Protein AF-A0AA35IU26-F1 (afdb_monomer)

Solvent-accessible surface area (backbone atoms only — not comparable to full-atom values): 19375 Å² total; per-residue (Å²): 110,72,67,58,54,54,51,49,55,52,51,51,57,55,36,70,77,58,75,46,70,70,53,50,55,50,46,58,56,51,42,34,64,50,46,75,79,48,55,74,68,55,37,42,55,50,42,51,52,53,51,50,51,38,50,76,71,35,60,39,32,36,72,55,46,50,58,34,62,70,41,94,70,66,29,66,60,55,53,52,48,51,51,52,52,50,30,51,36,32,51,46,22,49,59,61,61,37,76,45,96,72,54,73,91,72,44,54,42,76,53,51,82,74,65,71,82,87,58,77,91,49,48,68,62,29,52,53,52,43,52,45,46,55,46,31,50,50,41,51,48,44,46,62,55,54,66,74,39,100,57,76,52,65,71,59,50,53,52,53,50,53,54,52,49,59,51,50,51,51,53,52,51,61,64,66,55,88,63,89,49,71,80,55,38,58,55,47,53,47,53,40,51,36,50,52,32,53,52,49,52,37,44,41,65,65,44,42,66,36,43,76,71,70,74,42,61,65,53,48,57,48,31,43,52,51,52,54,53,55,39,73,64,67,41,77,91,43,68,65,42,52,54,53,50,65,77,57,72,45,87,74,52,36,51,40,49,44,45,46,28,52,42,50,51,53,29,47,49,49,52,37,49,46,59,69,72,45,89,70,77,64,77,69,61,50,50,57,51,51,50,42,53,54,51,48,59,63,42,50,80,79,37,86,49,65,65,69,57,55,52,58,55,68,46,77,99,75,78,87,70,82,89,61,82,48,62,42,57,66,63,46,69,77,77,79,65,74,75,132

Foldseek 3Di:
DVVLVVVLVVLLVVCVVPPDLVSLVVLLLSLLVCLQVDDLVVNLVSLLSSLVSCVVQVLLPQVSLVVLLPPPDCSLVSNLSNLVSQLVNLLSQLLQLHARPDAPVSGPRDQLVRSDPPDPVCVLSSLLSNLSNLLSNLSNQLSVQAPVDPDHDPVSLVVSVVSLVVSVVSLVVSCVDDDDDPLVVLVSLLSSLLSLLSSLSSVCSSCVVCLLVVNDCVNLVSLLVNLVVVLVQFPPPDVVSVVSCVVPPDSVNSSSLSSSQLSNLSSLLSLLSNLQVPPDDDPVVVVSSVVSLVSSVRCVVPHVHDVVSSCSSPDDNDDDDPPPPRSNCSSDDCPVPDDD

Sequence (340 aa):
MLKYYNVAKILVSDLLLRPTIDGFCSLVLIASFITIMISLEDQLSLSKIFLQLAVVLNLNNSKKCEEFLESKGYGIDVILLFWNLWCSSCMLATIHGRSPFITSQNITTPLPYELHSGNENSALSLDFTQLRIKLAEIQGMVFQQLYTSNTINELQFINLEREFEQVSIQVTRLKGSSIFEEHLFYRSRVSMLELSCSRVQTSFLLYRPYLISGKSVQVVTMAKSIIHEIWSYYTKKFSNNEKERRKHLDWNFCYPIITASLTLCVSCIILLKYKQVMRFHGDIEQFEYALALEILQDLVQILPIEQKLLDLVKAPVNSQWPSDDNFVNFWALKLNEKSP

Mean predicted aligned error: 9.27 Å

Structure (mmCIF, N/CA/C/O backbone):
data_AF-A0AA35IU26-F1
#
_entry.id   AF-A0AA35IU26-F1
#
loop_
_atom_site.group_PDB
_atom_site.id
_atom_site.type_symbol
_atom_site.label_atom_id
_atom_site.label_alt_id
_atom_site.label_comp_id
_atom_site.label_asym_id
_atom_site.label_entity_id
_atom_site.label_seq_id
_atom_site.pdbx_PDB_ins_code
_atom_site.Cartn_x
_atom_site.Cartn_y
_atom_site.Cartn_z
_atom_site.occupancy
_atom_site.B_iso_or_equiv
_atom_site.auth_seq_id
_atom_site.auth_comp_id
_atom_site.auth_asym_id
_atom_site.auth_atom_id
_atom_site.pdbx_PDB_model_num
ATOM 1 N N . MET A 1 1 ? -17.546 -2.491 -19.712 1.00 46.00 1 MET A N 1
ATOM 2 C CA . MET A 1 1 ? -16.619 -2.652 -18.571 1.00 46.00 1 MET A CA 1
ATOM 3 C C . MET A 1 1 ? -16.102 -4.092 -18.456 1.00 46.00 1 MET A C 1
ATOM 5 O O . MET A 1 1 ? -14.923 -4.290 -18.710 1.00 46.00 1 MET A O 1
ATOM 9 N N . LEU A 1 2 ? -16.965 -5.107 -18.267 1.00 49.31 2 LEU A N 1
ATOM 10 C CA . LEU A 1 2 ? -16.591 -6.544 -18.288 1.00 49.31 2 LEU A CA 1
ATOM 11 C C . LEU A 1 2 ? -15.802 -6.985 -19.544 1.00 49.31 2 LEU A C 1
ATOM 13 O O . LEU A 1 2 ? -14.888 -7.796 -19.460 1.00 49.31 2 LEU A O 1
ATOM 17 N N . LYS A 1 3 ? -16.126 -6.410 -20.713 1.00 55.09 3 LYS A N 1
ATOM 18 C CA . LYS A 1 3 ? -15.424 -6.664 -21.984 1.00 55.09 3 LYS A CA 1
ATOM 19 C C . LYS A 1 3 ? -13.934 -6.292 -21.926 1.00 55.09 3 LYS A C 1
ATOM 21 O O . LYS A 1 3 ? -13.118 -7.052 -22.423 1.00 55.09 3 LYS A O 1
ATOM 26 N N . TYR A 1 4 ? -13.576 -5.169 -21.295 1.00 55.25 4 TYR A N 1
ATOM 27 C CA . TYR A 1 4 ? -12.178 -4.729 -21.171 1.00 55.25 4 TYR A CA 1
ATOM 28 C C . TYR A 1 4 ? -11.406 -5.564 -20.145 1.00 55.25 4 TYR A C 1
ATOM 30 O O . TYR A 1 4 ? -10.257 -5.906 -20.393 1.00 55.25 4 TYR A O 1
ATOM 38 N N . TYR A 1 5 ? -12.059 -5.959 -19.047 1.00 56.38 5 TYR A N 1
ATOM 39 C CA . TYR A 1 5 ? -11.494 -6.896 -18.072 1.00 56.38 5 TYR A CA 1
ATOM 40 C C . TYR A 1 5 ? -11.165 -8.256 -18.706 1.00 56.38 5 TYR A C 1
ATOM 42 O O . TYR A 1 5 ? -10.049 -8.748 -18.569 1.00 56.38 5 TYR A O 1
ATOM 50 N N . ASN A 1 6 ? -12.101 -8.833 -19.467 1.00 62.66 6 ASN A N 1
ATOM 51 C CA . ASN A 1 6 ? -11.879 -10.109 -20.150 1.00 62.66 6 ASN A CA 1
ATOM 52 C C . ASN A 1 6 ? -10.783 -10.014 -21.223 1.00 62.66 6 ASN A C 1
ATOM 54 O O . ASN A 1 6 ? -9.979 -10.932 -21.347 1.00 62.66 6 ASN A O 1
ATOM 58 N N . VAL A 1 7 ? -10.712 -8.898 -21.958 1.00 64.75 7 VAL A N 1
ATOM 59 C CA . VAL A 1 7 ? -9.627 -8.641 -22.921 1.00 64.75 7 VAL A CA 1
ATOM 60 C C . VAL A 1 7 ? -8.276 -8.546 -22.212 1.00 64.75 7 VAL A C 1
ATOM 62 O O . VAL A 1 7 ? -7.331 -9.208 -22.622 1.00 64.75 7 VAL A O 1
ATOM 65 N N . ALA A 1 8 ? -8.184 -7.795 -21.115 1.00 63.41 8 ALA A N 1
ATOM 66 C CA . ALA A 1 8 ? -6.952 -7.704 -20.339 1.00 63.41 8 ALA A CA 1
ATOM 67 C C . ALA A 1 8 ? -6.534 -9.052 -19.741 1.00 63.41 8 ALA A C 1
ATOM 69 O O . ALA A 1 8 ? -5.355 -9.378 -19.756 1.00 63.41 8 ALA A O 1
ATOM 70 N N . LYS A 1 9 ? -7.486 -9.869 -19.276 1.00 65.50 9 LYS A N 1
ATOM 71 C CA . LYS A 1 9 ? -7.211 -11.220 -18.769 1.00 65.50 9 LYS A CA 1
ATOM 72 C C . LYS A 1 9 ? -6.589 -12.126 -19.839 1.00 65.50 9 LYS A C 1
ATOM 74 O O . LYS A 1 9 ? -5.653 -12.854 -19.530 1.00 65.50 9 LYS A O 1
ATOM 79 N N . ILE A 1 10 ? -7.073 -12.054 -21.081 1.00 68.50 10 ILE A N 1
ATOM 80 C CA . ILE A 1 10 ? -6.494 -12.784 -22.222 1.00 68.50 10 ILE A CA 1
ATOM 81 C C . ILE A 1 10 ? -5.081 -12.263 -22.526 1.00 68.50 10 ILE A C 1
ATOM 83 O O . ILE A 1 10 ? -4.144 -13.052 -22.614 1.00 68.50 10 ILE A O 1
ATOM 87 N N . LEU A 1 11 ? -4.906 -10.938 -22.580 1.00 68.31 11 LEU A N 1
ATOM 88 C CA . LEU A 1 11 ? -3.605 -10.304 -22.826 1.00 68.31 11 LEU A CA 1
ATOM 89 C C . LEU A 1 11 ? -2.560 -10.661 -21.756 1.00 68.31 11 LEU A C 1
ATOM 91 O O . LEU A 1 11 ? -1.395 -10.864 -22.082 1.00 68.31 11 LEU A O 1
ATOM 95 N N . VAL A 1 12 ? -2.963 -10.777 -20.486 1.00 67.94 12 VAL A N 1
ATOM 96 C CA . VAL A 1 12 ? -2.087 -11.231 -19.393 1.00 67.94 12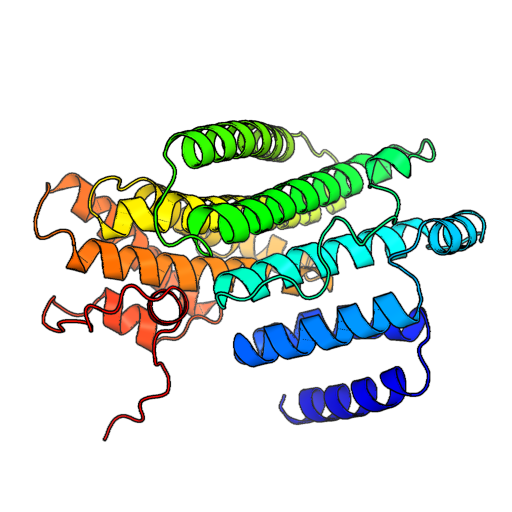 VAL A CA 1
ATOM 97 C C . VAL A 1 12 ? -1.564 -12.643 -19.659 1.00 67.94 12 VAL A C 1
ATOM 99 O O . VAL A 1 12 ? -0.372 -12.888 -19.486 1.00 67.94 12 VAL A O 1
ATOM 102 N N . SER A 1 13 ? -2.423 -13.572 -20.089 1.00 69.19 13 SER A N 1
ATOM 103 C CA . SER A 1 13 ? -2.010 -14.948 -20.394 1.00 69.19 13 SER A CA 1
ATOM 104 C C . SER A 1 13 ? -1.006 -15.011 -21.546 1.00 69.19 13 SER A C 1
ATOM 106 O O . SER A 1 13 ? -0.009 -15.723 -21.435 1.00 69.19 13 SER A O 1
ATOM 108 N N . ASP A 1 14 ? -1.213 -14.225 -22.603 1.00 72.62 14 ASP A N 1
ATOM 109 C CA . ASP A 1 14 ? -0.286 -14.163 -23.740 1.00 72.62 14 ASP A CA 1
ATOM 110 C C . ASP A 1 14 ? 1.074 -13.560 -23.348 1.00 72.62 14 ASP A C 1
ATOM 112 O O . ASP A 1 14 ? 2.127 -14.053 -23.762 1.00 72.62 14 ASP A O 1
ATOM 116 N N . LEU A 1 15 ? 1.073 -12.534 -22.492 1.00 73.88 15 LEU A N 1
ATOM 117 C CA . LEU A 1 15 ? 2.293 -11.888 -21.999 1.00 73.88 15 LEU A CA 1
ATOM 118 C C . LEU A 1 15 ? 3.110 -12.778 -21.058 1.00 73.88 15 LEU A C 1
ATOM 120 O O . LEU A 1 15 ? 4.335 -12.686 -21.048 1.00 73.88 15 LEU A O 1
ATOM 124 N N . LEU A 1 16 ? 2.466 -13.674 -20.309 1.00 69.88 16 LEU A N 1
ATOM 125 C CA . LEU A 1 16 ? 3.173 -14.673 -19.503 1.00 69.88 16 LEU A CA 1
ATOM 126 C C . LEU A 1 16 ? 3.890 -15.723 -20.364 1.00 69.88 16 LEU A C 1
ATOM 128 O O . LEU A 1 16 ? 4.920 -16.247 -19.945 1.00 69.88 16 LEU A O 1
ATOM 132 N N . LEU A 1 17 ? 3.378 -16.022 -21.563 1.00 77.94 17 LEU A N 1
ATOM 133 C CA . LEU A 1 17 ? 4.016 -16.957 -22.497 1.00 77.94 17 LEU A CA 1
ATOM 134 C C . LEU A 1 17 ? 5.221 -16.337 -23.215 1.00 77.94 17 LEU A C 1
ATOM 136 O O . LEU A 1 17 ? 6.155 -17.052 -23.579 1.00 77.94 17 LEU A O 1
ATOM 140 N N . ARG A 1 18 ? 5.197 -15.019 -23.451 1.00 82.38 18 ARG A N 1
ATOM 141 C CA . ARG A 1 18 ? 6.261 -14.269 -24.139 1.00 82.38 18 ARG A CA 1
ATOM 142 C C . ARG A 1 18 ? 6.523 -12.938 -23.426 1.00 82.38 18 ARG A C 1
ATOM 144 O O . ARG A 1 18 ? 6.057 -11.895 -23.887 1.00 82.38 18 ARG A O 1
ATOM 151 N N . PRO A 1 19 ? 7.258 -12.969 -22.306 1.00 83.00 19 PRO A N 1
ATOM 152 C CA . PRO A 1 19 ? 7.466 -11.801 -21.467 1.00 83.00 19 PRO A CA 1
ATOM 153 C C . PRO A 1 19 ? 8.346 -10.763 -22.173 1.00 83.00 19 PRO A C 1
ATOM 155 O O . PRO A 1 19 ? 9.437 -11.073 -22.651 1.00 83.00 19 PRO A O 1
ATOM 158 N N . THR A 1 20 ? 7.884 -9.514 -22.212 1.00 87.75 20 THR A N 1
ATOM 159 C CA . THR A 1 20 ? 8.635 -8.358 -22.727 1.00 87.75 20 THR A CA 1
ATOM 160 C C . THR A 1 20 ? 8.527 -7.179 -21.764 1.00 87.75 20 THR A C 1
ATOM 162 O O . THR A 1 20 ? 7.584 -7.102 -20.975 1.00 87.75 20 THR A O 1
ATOM 165 N N . ILE A 1 21 ? 9.479 -6.244 -21.832 1.00 86.06 21 ILE A N 1
ATOM 166 C CA . ILE A 1 21 ? 9.469 -5.033 -20.994 1.00 86.06 21 ILE A CA 1
ATOM 167 C C . ILE A 1 21 ? 8.273 -4.142 -21.329 1.00 86.06 21 ILE A C 1
ATOM 169 O O . ILE A 1 21 ? 7.547 -3.745 -20.424 1.00 86.06 21 ILE A O 1
ATOM 173 N N . ASP A 1 22 ? 7.990 -3.919 -22.613 1.00 83.56 22 ASP A N 1
ATOM 174 C CA . ASP A 1 22 ? 6.809 -3.154 -23.034 1.00 83.56 22 ASP A CA 1
ATOM 175 C C . ASP A 1 22 ? 5.507 -3.822 -22.579 1.00 83.56 22 ASP A C 1
ATOM 177 O O . ASP A 1 22 ? 4.561 -3.147 -22.168 1.00 83.56 22 ASP A O 1
ATOM 181 N N . GLY A 1 23 ? 5.472 -5.158 -22.600 1.00 82.25 23 GLY A N 1
ATOM 182 C CA . GLY A 1 23 ? 4.375 -5.953 -22.067 1.00 82.25 23 GLY A CA 1
ATOM 183 C C . GLY A 1 23 ? 4.195 -5.765 -20.562 1.00 82.25 23 GLY A C 1
ATOM 184 O O . GLY A 1 23 ? 3.077 -5.536 -20.106 1.00 82.25 23 GLY A O 1
ATOM 185 N N . PHE A 1 24 ? 5.287 -5.792 -19.794 1.00 84.19 24 PHE A N 1
ATOM 186 C CA . PHE A 1 24 ? 5.278 -5.501 -18.359 1.00 84.19 24 PHE A CA 1
ATOM 187 C C . PHE A 1 24 ? 4.772 -4.082 -18.066 1.00 84.19 24 PHE A C 1
ATOM 189 O O . PHE A 1 24 ? 3.818 -3.926 -17.304 1.00 84.19 24 PHE A O 1
ATOM 196 N N . CYS A 1 25 ? 5.334 -3.063 -18.720 1.00 83.31 25 CYS A N 1
ATOM 197 C CA . CYS A 1 25 ? 4.911 -1.671 -18.555 1.00 83.31 25 CYS A CA 1
ATOM 198 C C . CYS A 1 25 ? 3.423 -1.491 -18.897 1.00 83.31 25 CYS A C 1
ATOM 200 O O . CYS A 1 25 ? 2.666 -0.909 -18.118 1.00 83.31 25 CYS A O 1
ATOM 202 N N . SER A 1 26 ? 2.976 -2.060 -20.020 1.00 77.19 26 SER A N 1
ATOM 203 C CA . SER A 1 26 ? 1.573 -2.012 -20.448 1.00 77.19 26 SER A CA 1
ATOM 204 C C . SER A 1 26 ? 0.644 -2.702 -19.452 1.00 77.19 26 SER A C 1
ATOM 206 O O . SER A 1 26 ? -0.446 -2.203 -19.174 1.00 77.19 26 SER A O 1
ATOM 208 N N . LEU A 1 27 ? 1.064 -3.829 -18.873 1.00 76.62 27 LEU A N 1
ATOM 209 C CA . LEU A 1 27 ? 0.278 -4.533 -17.865 1.00 76.62 27 LEU A CA 1
ATOM 210 C C . LEU A 1 27 ? 0.142 -3.748 -16.574 1.00 76.62 27 LEU A C 1
ATOM 212 O O . LEU A 1 27 ? -0.965 -3.68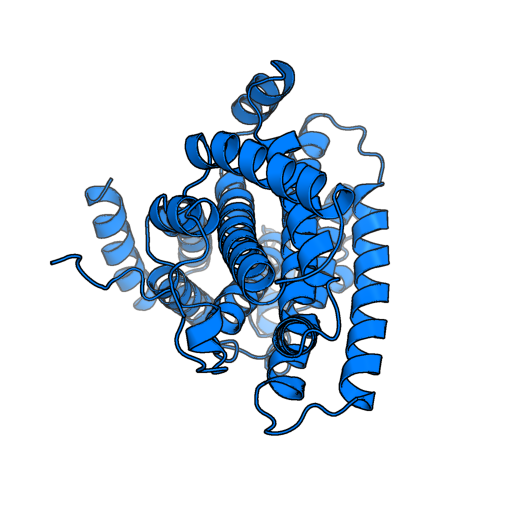7 -16.056 1.00 76.62 27 LEU A O 1
ATOM 216 N N . VAL A 1 28 ? 1.206 -3.121 -16.071 1.00 76.00 28 VAL A N 1
ATOM 217 C CA . VAL A 1 28 ? 1.114 -2.287 -14.861 1.00 76.00 28 VAL A CA 1
ATOM 218 C C . VAL A 1 28 ? 0.200 -1.071 -15.097 1.00 76.00 28 VAL A C 1
ATOM 220 O O . VAL A 1 28 ? -0.572 -0.682 -14.215 1.00 76.00 28 VAL A O 1
ATOM 223 N N . LEU A 1 29 ? 0.190 -0.518 -16.313 1.00 72.31 29 LEU A N 1
ATOM 224 C CA . LEU A 1 29 ? -0.752 0.539 -16.698 1.00 72.31 29 LEU A CA 1
ATOM 225 C C . LEU A 1 29 ? -2.205 0.034 -16.735 1.00 72.31 29 LEU A C 1
ATOM 227 O O . LEU A 1 29 ? -3.096 0.643 -16.144 1.00 72.31 29 LEU A O 1
ATOM 231 N N . ILE A 1 30 ? -2.456 -1.109 -17.378 1.00 69.31 30 ILE A N 1
ATOM 232 C CA . ILE A 1 30 ? -3.792 -1.724 -17.458 1.00 69.31 30 ILE A CA 1
ATOM 233 C C . ILE A 1 30 ? -4.287 -2.152 -16.067 1.00 69.31 30 ILE A C 1
ATOM 235 O O . ILE A 1 30 ? -5.461 -1.972 -15.734 1.00 69.31 30 ILE A O 1
ATOM 239 N N . ALA A 1 31 ? -3.390 -2.678 -15.235 1.00 66.25 31 ALA A N 1
ATOM 240 C CA . ALA A 1 31 ? -3.642 -3.041 -13.849 1.00 66.25 31 ALA A CA 1
ATOM 241 C C . ALA A 1 31 ? -4.206 -1.875 -13.064 1.00 66.25 31 ALA A C 1
ATOM 243 O O . ALA A 1 31 ? -5.217 -2.028 -12.386 1.00 66.25 31 ALA A O 1
ATOM 244 N N . SER A 1 32 ? -3.584 -0.707 -13.197 1.00 64.38 32 SER A N 1
ATOM 245 C CA . SER A 1 32 ? -3.996 0.503 -12.501 1.00 64.38 32 SER A CA 1
ATOM 246 C C . SER A 1 32 ? -5.482 0.792 -12.752 1.00 64.38 32 SER A C 1
ATOM 248 O O . SER A 1 32 ? -6.215 1.079 -11.814 1.00 64.38 32 SER A O 1
ATOM 250 N N . PHE A 1 33 ? -5.982 0.569 -13.971 1.00 63.88 33 PHE A N 1
ATOM 251 C CA . PHE A 1 33 ? -7.404 0.726 -14.293 1.00 63.88 33 PHE A CA 1
ATOM 252 C C . PHE A 1 33 ? -8.292 -0.422 -13.779 1.00 63.88 33 PHE A C 1
ATOM 254 O O . PHE A 1 33 ? -9.392 -0.200 -13.274 1.00 63.88 33 PHE A O 1
ATOM 261 N N . ILE A 1 34 ? -7.834 -1.666 -13.920 1.00 65.00 34 ILE A N 1
ATOM 262 C CA . ILE A 1 34 ? -8.638 -2.861 -13.624 1.00 65.00 34 ILE A CA 1
ATOM 263 C C . ILE A 1 34 ? -8.783 -3.123 -12.131 1.00 65.00 34 ILE A C 1
ATOM 265 O O . ILE A 1 34 ? -9.826 -3.604 -11.696 1.00 65.00 34 ILE A O 1
ATOM 269 N N . THR A 1 35 ? -7.764 -2.780 -11.355 1.00 65.25 35 THR A N 1
ATOM 270 C CA . THR A 1 35 ? -7.674 -3.086 -9.925 1.00 65.25 35 THR A CA 1
ATOM 271 C C . THR A 1 35 ? -8.826 -2.438 -9.144 1.00 65.25 35 THR A C 1
ATOM 273 O O . THR A 1 35 ? -9.373 -3.061 -8.247 1.00 65.25 35 THR A O 1
ATOM 276 N N . ILE A 1 36 ? -9.305 -1.260 -9.563 1.00 62.59 36 ILE A N 1
ATOM 277 C CA . ILE A 1 36 ? -10.475 -0.567 -8.979 1.00 62.59 36 ILE A CA 1
ATOM 278 C C . ILE A 1 36 ? -11.785 -1.357 -9.176 1.00 62.59 36 ILE A C 1
ATOM 280 O O . ILE A 1 36 ? -12.735 -1.203 -8.415 1.00 62.59 36 ILE A O 1
ATOM 284 N N . MET A 1 37 ? -11.855 -2.202 -10.206 1.00 65.75 37 MET A N 1
ATOM 285 C CA . MET A 1 37 ? -13.082 -2.881 -10.638 1.00 65.75 37 MET A CA 1
ATOM 286 C C . MET A 1 37 ? -13.201 -4.326 -10.136 1.00 65.75 37 MET A C 1
ATOM 288 O O . MET A 1 37 ? -14.166 -5.006 -10.486 1.00 65.75 37 MET A O 1
ATOM 292 N N . ILE A 1 38 ? -12.219 -4.818 -9.381 1.00 67.44 38 ILE A N 1
ATOM 293 C CA . ILE A 1 38 ? -12.132 -6.217 -8.944 1.00 67.44 38 ILE A CA 1
ATOM 294 C C . ILE A 1 38 ? -11.951 -6.305 -7.427 1.00 67.44 38 ILE A C 1
ATOM 296 O O . ILE A 1 38 ? -11.506 -5.350 -6.786 1.00 67.44 38 ILE A O 1
ATOM 300 N N . SER A 1 39 ? -12.303 -7.457 -6.851 1.00 70.62 39 SER A N 1
ATOM 301 C CA . SER A 1 39 ? -12.224 -7.681 -5.403 1.00 70.62 39 SER A CA 1
ATOM 302 C C . SER A 1 39 ? -10.783 -7.576 -4.894 1.00 70.62 39 SER A C 1
ATOM 304 O O . SER A 1 39 ? -9.849 -7.864 -5.636 1.00 70.62 39 SER A O 1
ATOM 306 N N . LEU A 1 40 ? -10.574 -7.232 -3.617 1.00 72.75 40 LEU A N 1
ATOM 307 C CA . LEU A 1 40 ? -9.224 -7.152 -3.031 1.00 72.75 40 LEU A CA 1
ATOM 308 C C . LEU A 1 40 ? -8.415 -8.450 -3.195 1.00 72.75 40 LEU A C 1
ATOM 310 O O . LEU A 1 40 ? -7.190 -8.402 -3.296 1.00 72.75 40 LEU A O 1
ATOM 314 N N . GLU A 1 41 ? -9.074 -9.609 -3.199 1.00 73.75 41 GLU A N 1
ATOM 315 C CA . GLU A 1 41 ? -8.423 -10.905 -3.423 1.00 73.75 41 GLU A CA 1
ATOM 316 C C . GLU A 1 41 ? -7.970 -11.073 -4.882 1.00 73.75 41 GLU A C 1
ATOM 318 O O . GLU A 1 41 ? -6.853 -11.536 -5.145 1.00 73.75 41 GLU A O 1
ATOM 323 N N . ASP A 1 42 ? -8.790 -10.628 -5.834 1.00 74.88 42 ASP A N 1
ATOM 324 C CA . ASP A 1 42 ? -8.408 -10.587 -7.245 1.00 74.88 42 ASP A CA 1
ATOM 325 C C . ASP A 1 42 ? -7.280 -9.574 -7.482 1.00 74.88 42 ASP A C 1
ATOM 327 O O . ASP A 1 42 ? -6.372 -9.853 -8.264 1.00 74.88 42 ASP A O 1
ATOM 331 N N . GLN A 1 43 ? -7.284 -8.433 -6.779 1.00 77.94 43 GLN A N 1
ATOM 332 C CA . GLN A 1 43 ? -6.199 -7.444 -6.830 1.00 77.94 43 GLN A CA 1
ATOM 333 C C . GLN A 1 43 ? -4.867 -8.056 -6.376 1.00 77.94 43 GLN A C 1
ATOM 335 O O . GLN A 1 43 ? -3.858 -7.890 -7.059 1.00 77.94 43 GLN A O 1
ATOM 340 N N . LEU A 1 44 ? -4.859 -8.817 -5.273 1.00 79.88 44 LEU A N 1
ATOM 341 C CA . LEU A 1 44 ? -3.669 -9.536 -4.799 1.00 79.88 44 LEU A CA 1
ATOM 342 C C . LEU A 1 44 ? -3.209 -10.612 -5.795 1.00 79.88 44 LEU A C 1
ATOM 344 O O . LEU A 1 44 ? -2.016 -10.780 -6.051 1.00 79.88 44 LEU A O 1
ATOM 348 N N . SER A 1 45 ? -4.153 -11.364 -6.362 1.00 80.50 45 SER A N 1
ATOM 349 C CA . SER A 1 45 ? -3.841 -12.394 -7.357 1.00 80.50 45 SER A CA 1
ATOM 350 C C . SER A 1 45 ? -3.212 -11.779 -8.608 1.00 80.50 45 SER A C 1
ATOM 352 O O . SER A 1 45 ? -2.230 -12.296 -9.141 1.00 80.50 45 SER A O 1
ATOM 354 N N . LEU A 1 46 ? -3.738 -10.633 -9.038 1.00 79.31 46 LEU A N 1
ATOM 355 C CA . LEU A 1 46 ? -3.242 -9.883 -10.179 1.00 79.31 46 LEU A CA 1
ATOM 356 C C . LEU A 1 46 ? -1.861 -9.257 -9.897 1.00 79.31 46 LEU A C 1
ATOM 358 O O . LEU A 1 46 ? -0.962 -9.379 -10.730 1.00 79.31 46 LEU A O 1
ATOM 362 N N . SER A 1 47 ? -1.643 -8.675 -8.710 1.00 82.81 47 SER A N 1
ATOM 363 C CA . SER A 1 47 ? -0.333 -8.124 -8.322 1.00 82.81 47 SER A CA 1
ATOM 364 C C . SER A 1 47 ? 0.753 -9.201 -8.294 1.00 82.81 47 SER A C 1
ATOM 366 O O . SER A 1 47 ? 1.877 -8.962 -8.741 1.00 82.81 47 SER A O 1
ATOM 368 N N . LYS A 1 48 ? 0.410 -10.418 -7.847 1.00 83.88 48 LYS A N 1
ATOM 369 C CA . LYS A 1 48 ? 1.309 -11.578 -7.877 1.00 83.88 48 LYS A CA 1
ATOM 370 C C . LYS A 1 48 ? 1.718 -11.948 -9.302 1.00 83.88 48 LYS A C 1
ATOM 372 O O . LYS A 1 48 ? 2.894 -12.210 -9.538 1.00 83.88 48 LYS A O 1
ATOM 377 N N . ILE A 1 49 ? 0.778 -11.943 -10.249 1.00 82.56 49 ILE A N 1
ATOM 378 C CA . ILE A 1 49 ? 1.064 -12.233 -11.661 1.00 82.56 49 ILE A CA 1
ATOM 379 C C . ILE A 1 49 ? 2.041 -11.202 -12.241 1.00 82.56 49 ILE A C 1
ATOM 381 O O . ILE A 1 49 ? 3.001 -11.575 -12.914 1.00 82.56 49 ILE A O 1
ATOM 385 N N . PHE A 1 50 ? 1.850 -9.913 -11.950 1.00 84.44 50 PHE A N 1
ATOM 386 C CA . PHE A 1 50 ? 2.757 -8.875 -12.447 1.00 84.44 50 PHE A CA 1
ATOM 387 C C . PHE A 1 50 ? 4.148 -8.955 -11.832 1.00 84.44 50 PHE A C 1
ATOM 389 O O . PHE A 1 50 ? 5.136 -8.781 -12.542 1.00 84.44 50 PHE A O 1
ATOM 396 N N . LEU A 1 51 ? 4.248 -9.261 -10.536 1.00 87.69 51 LEU A N 1
ATOM 397 C CA . LEU A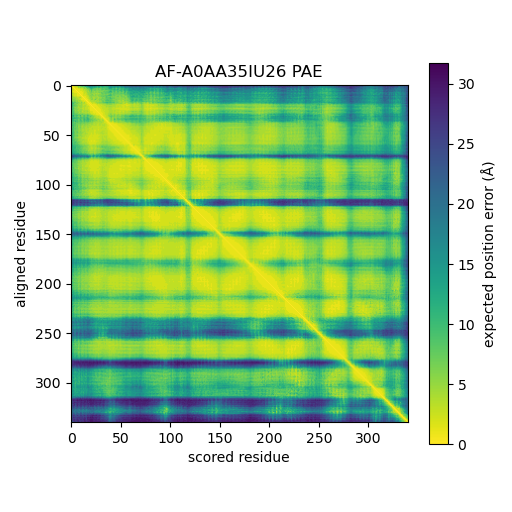 1 51 ? 5.548 -9.497 -9.916 1.00 87.69 51 LEU A CA 1
ATOM 398 C C . LEU A 1 51 ? 6.232 -10.742 -10.475 1.00 87.69 51 LEU A C 1
ATOM 400 O O . LEU A 1 51 ? 7.439 -10.722 -10.691 1.00 87.69 51 LEU A O 1
ATOM 404 N N . GLN A 1 52 ? 5.482 -11.807 -10.757 1.00 87.56 52 GLN A N 1
ATOM 405 C CA . GLN A 1 52 ? 6.031 -12.990 -11.411 1.00 87.56 52 GLN A CA 1
ATOM 406 C C . GLN A 1 52 ? 6.590 -12.646 -12.797 1.00 87.56 52 GLN A C 1
ATOM 408 O O . GLN A 1 52 ? 7.691 -13.078 -13.127 1.00 87.56 52 GLN A O 1
ATOM 413 N N . LEU A 1 53 ? 5.883 -11.826 -13.579 1.00 87.25 53 LEU A N 1
ATOM 414 C CA . LEU A 1 53 ? 6.385 -11.333 -14.860 1.00 87.25 53 LEU A CA 1
ATOM 415 C C . LEU A 1 53 ? 7.674 -10.514 -14.691 1.00 87.25 53 LEU A C 1
ATOM 417 O O . LEU A 1 53 ? 8.636 -10.735 -15.423 1.00 87.25 53 LEU A O 1
ATOM 421 N N . ALA A 1 54 ? 7.721 -9.614 -13.706 1.00 89.12 54 ALA A N 1
ATOM 422 C CA . ALA A 1 54 ? 8.913 -8.823 -13.409 1.00 89.12 54 ALA A CA 1
ATOM 423 C C . ALA A 1 54 ? 10.123 -9.700 -13.039 1.00 89.12 54 ALA A C 1
ATOM 425 O O . ALA A 1 54 ? 11.232 -9.448 -13.507 1.00 89.12 54 ALA A O 1
ATOM 426 N N . VAL A 1 55 ? 9.907 -10.764 -12.258 1.00 90.56 55 VAL A N 1
ATOM 427 C CA . VAL A 1 55 ? 10.948 -11.750 -11.915 1.00 90.56 55 VAL A CA 1
ATOM 428 C C . VAL A 1 55 ? 11.411 -12.530 -13.138 1.00 90.56 55 VAL A C 1
ATOM 430 O O . VAL A 1 55 ? 12.608 -12.718 -13.318 1.00 90.56 55 VAL A O 1
ATOM 433 N N . VAL A 1 56 ? 10.497 -12.955 -14.012 1.00 89.81 56 VAL A N 1
ATOM 434 C CA . VAL A 1 56 ? 10.864 -13.645 -15.262 1.00 89.81 56 VAL A CA 1
ATOM 435 C C . VAL A 1 56 ? 11.706 -12.739 -16.170 1.00 89.81 56 VAL A C 1
ATOM 437 O O . VAL A 1 56 ? 12.621 -13.210 -16.843 1.00 89.81 56 VAL A O 1
ATOM 440 N N . LEU A 1 57 ? 11.453 -11.430 -16.141 1.00 90.00 57 LEU A N 1
ATOM 441 C CA . LEU A 1 57 ? 12.262 -10.412 -16.817 1.00 90.00 57 LEU A CA 1
ATOM 442 C C . LEU A 1 57 ? 13.562 -10.058 -16.067 1.00 90.00 57 LEU A C 1
ATOM 444 O O . LEU A 1 57 ? 14.321 -9.215 -16.541 1.00 90.00 57 LEU A O 1
ATOM 448 N N . ASN A 1 58 ? 13.840 -10.713 -14.934 1.00 91.56 58 ASN A N 1
ATOM 449 C CA . ASN A 1 58 ? 14.970 -10.478 -14.030 1.00 91.56 58 ASN A CA 1
ATOM 450 C C . ASN A 1 58 ? 15.053 -9.044 -13.478 1.00 91.56 58 ASN A C 1
ATOM 452 O O . ASN A 1 58 ? 16.133 -8.583 -13.119 1.00 91.56 58 ASN A O 1
ATOM 456 N N . LEU A 1 59 ? 13.923 -8.338 -13.360 1.00 91.06 59 LEU A N 1
ATOM 457 C CA . LEU A 1 59 ? 13.885 -6.976 -12.808 1.00 91.06 59 LEU A CA 1
ATOM 458 C C . LEU A 1 59 ? 14.197 -6.916 -11.308 1.00 91.06 59 LEU A C 1
ATOM 460 O O . LEU A 1 59 ? 14.442 -5.832 -10.794 1.00 91.06 59 LEU A O 1
ATOM 464 N N . ASN A 1 60 ? 14.213 -8.061 -10.618 1.00 93.62 60 ASN A N 1
ATOM 465 C CA . ASN A 1 60 ? 14.634 -8.197 -9.223 1.00 93.62 60 ASN A CA 1
ATOM 466 C C . ASN A 1 60 ? 16.162 -8.374 -9.054 1.00 93.62 60 ASN A C 1
ATOM 468 O O . ASN A 1 60 ? 16.622 -8.590 -7.932 1.00 93.62 60 ASN A O 1
ATOM 472 N N . ASN A 1 61 ? 16.935 -8.349 -10.149 1.00 93.31 61 ASN A N 1
ATOM 473 C CA . ASN A 1 61 ? 18.380 -8.583 -10.169 1.00 93.31 61 ASN A CA 1
ATOM 474 C C . ASN A 1 61 ? 19.150 -7.333 -10.640 1.00 93.31 61 ASN A C 1
ATOM 476 O O . ASN A 1 61 ? 18.854 -6.774 -11.699 1.00 93.31 61 ASN A O 1
ATOM 480 N N . SER A 1 62 ? 20.179 -6.940 -9.885 1.00 89.00 62 SER A N 1
ATOM 481 C CA . SER A 1 62 ? 21.042 -5.778 -10.162 1.00 89.00 62 SER A CA 1
ATOM 482 C C . SER A 1 62 ? 21.676 -5.818 -11.545 1.00 89.00 62 SER A C 1
ATOM 484 O O . SER A 1 62 ? 21.592 -4.831 -12.267 1.00 89.00 62 SER A O 1
ATOM 486 N N . LYS A 1 63 ? 22.235 -6.960 -11.959 1.00 89.06 63 LYS A N 1
ATOM 487 C CA . LYS A 1 63 ? 22.940 -7.092 -13.243 1.00 89.06 63 LYS A CA 1
ATOM 488 C C . LYS A 1 63 ? 22.033 -6.750 -14.422 1.00 89.06 63 LYS A C 1
ATOM 490 O O . LYS A 1 63 ? 22.440 -6.082 -15.364 1.00 89.06 63 LYS A O 1
ATOM 495 N N . LYS A 1 64 ? 20.773 -7.190 -14.364 1.00 87.69 64 LYS A N 1
ATOM 496 C CA . LYS A 1 64 ? 19.801 -6.873 -15.412 1.00 87.69 64 LYS A CA 1
ATOM 497 C C . LYS A 1 64 ? 19.415 -5.392 -15.393 1.00 87.69 64 LYS A C 1
ATOM 499 O O . LYS A 1 64 ? 19.188 -4.806 -16.445 1.00 87.69 64 LYS A O 1
ATOM 504 N N . CYS A 1 65 ? 19.347 -4.790 -14.210 1.00 86.50 65 CYS A N 1
ATOM 505 C CA . CYS A 1 65 ? 19.069 -3.365 -14.057 1.00 86.50 65 CYS A CA 1
ATOM 506 C C . CYS A 1 65 ? 20.221 -2.497 -14.576 1.00 86.50 65 CYS A C 1
ATOM 508 O O . CYS A 1 65 ? 19.956 -1.492 -15.226 1.00 86.50 65 CYS A O 1
ATOM 510 N N . GLU A 1 66 ? 21.474 -2.908 -14.372 1.00 85.81 66 GLU A N 1
ATOM 511 C CA . GLU A 1 66 ? 22.657 -2.263 -14.958 1.00 85.81 66 GLU A CA 1
ATOM 512 C C . GLU A 1 66 ? 22.564 -2.235 -16.492 1.00 85.81 66 GLU A C 1
ATOM 514 O O . GLU A 1 66 ? 22.691 -1.167 -17.086 1.00 85.81 66 GLU A O 1
ATOM 519 N N . GLU A 1 67 ? 22.197 -3.355 -17.132 1.00 85.19 67 GLU A N 1
ATOM 520 C CA . GLU A 1 67 ? 21.962 -3.402 -18.588 1.00 85.19 67 GLU A CA 1
ATOM 521 C C . GLU A 1 67 ? 20.894 -2.385 -19.044 1.00 85.19 67 GLU A C 1
ATOM 523 O O . GLU A 1 67 ? 21.026 -1.765 -20.102 1.00 85.19 67 GLU A O 1
ATOM 528 N N . PHE A 1 68 ? 19.831 -2.188 -18.253 1.00 80.88 68 PHE A N 1
ATOM 529 C CA . PHE A 1 68 ? 18.794 -1.196 -18.555 1.00 80.88 68 PHE A CA 1
ATOM 530 C C . PHE A 1 68 ? 19.278 0.242 -18.379 1.00 80.88 68 PHE A C 1
ATOM 532 O O . PHE A 1 68 ? 18.903 1.098 -19.181 1.00 80.88 68 PHE A O 1
ATOM 539 N N . LEU A 1 69 ? 20.095 0.509 -17.360 1.00 82.31 69 LEU A N 1
ATOM 540 C CA . LEU A 1 69 ? 20.671 1.830 -17.107 1.00 82.31 69 LEU A CA 1
ATOM 541 C C . LEU A 1 69 ? 21.688 2.229 -18.185 1.00 82.31 69 LEU A C 1
ATOM 543 O O . LEU A 1 69 ? 21.762 3.400 -18.550 1.00 82.31 69 LEU A O 1
ATOM 547 N N . GLU A 1 70 ? 22.436 1.264 -18.723 1.00 80.19 70 GLU A N 1
ATOM 548 C CA . GLU A 1 70 ? 23.393 1.479 -19.815 1.00 80.19 70 GLU A CA 1
ATOM 549 C C . GLU A 1 70 ? 22.709 1.654 -21.180 1.00 80.19 70 GLU A C 1
ATOM 551 O O . GLU A 1 70 ? 23.215 2.358 -22.062 1.00 80.19 70 GLU A O 1
ATOM 556 N N . SER A 1 71 ? 21.536 1.044 -21.371 1.00 74.94 71 SER A N 1
ATOM 557 C CA . SER A 1 71 ? 20.734 1.256 -22.573 1.00 74.94 71 SER A CA 1
ATOM 558 C C . SER A 1 71 ? 20.182 2.690 -22.589 1.00 74.94 71 SER A C 1
ATOM 560 O O . SER A 1 71 ? 19.484 3.109 -21.669 1.00 74.94 71 SER A O 1
ATOM 562 N N . LYS A 1 72 ? 20.485 3.481 -23.631 1.00 54.31 72 LYS A N 1
ATOM 563 C CA . LYS A 1 72 ? 19.932 4.842 -23.794 1.00 54.31 72 LYS A CA 1
ATOM 564 C C . LYS A 1 72 ? 18.399 4.767 -23.909 1.00 54.31 72 LYS A C 1
ATOM 566 O O . LYS A 1 72 ? 17.884 4.554 -25.005 1.00 54.31 72 LYS A O 1
ATOM 571 N N . GLY A 1 73 ? 17.676 4.920 -22.798 1.00 66.81 73 GLY A N 1
ATOM 572 C CA . GLY A 1 73 ? 16.219 4.760 -22.743 1.00 66.81 73 GLY A CA 1
ATOM 573 C C . GLY A 1 73 ? 15.607 4.949 -21.347 1.00 66.81 73 GLY A C 1
ATOM 574 O O . GLY A 1 73 ? 16.197 5.575 -20.472 1.00 66.81 73 GLY A O 1
ATOM 575 N N . TYR A 1 74 ? 14.408 4.389 -21.151 1.00 72.75 74 TYR A N 1
ATOM 576 C CA . TYR A 1 74 ? 13.553 4.505 -19.954 1.00 72.75 74 TYR A CA 1
ATOM 577 C C . TYR A 1 74 ? 13.978 3.598 -18.773 1.00 72.75 74 TYR A C 1
ATOM 579 O O . TYR A 1 74 ? 13.138 3.146 -17.996 1.00 72.75 74 TYR A O 1
ATOM 587 N N . GLY A 1 75 ? 15.271 3.276 -18.639 1.00 82.06 75 GLY A N 1
ATOM 588 C CA . GLY A 1 75 ? 15.764 2.278 -17.675 1.00 82.06 75 GLY A CA 1
ATOM 589 C C . GLY A 1 75 ? 15.439 2.611 -16.214 1.00 82.06 75 GLY A C 1
ATOM 590 O O . GLY A 1 75 ? 14.972 1.747 -15.473 1.00 82.06 75 GLY A O 1
ATOM 591 N N . ILE A 1 76 ? 15.598 3.881 -15.821 1.00 84.81 76 ILE A N 1
ATOM 592 C CA . ILE A 1 76 ? 15.243 4.363 -14.474 1.00 84.81 76 ILE A CA 1
ATOM 593 C C . ILE A 1 76 ? 13.743 4.176 -14.215 1.00 84.81 76 ILE A C 1
ATOM 595 O O . ILE A 1 76 ? 13.364 3.655 -13.169 1.00 84.81 76 ILE A O 1
ATOM 599 N N . ASP A 1 77 ? 12.889 4.540 -15.174 1.00 84.06 77 ASP A N 1
ATOM 600 C CA . ASP A 1 77 ? 11.433 4.457 -15.019 1.00 84.06 77 ASP A CA 1
ATOM 601 C C . ASP A 1 77 ? 10.963 3.010 -14.826 1.00 84.06 77 ASP A C 1
ATOM 603 O O . ASP A 1 77 ? 10.097 2.750 -13.992 1.00 84.06 77 ASP A O 1
ATOM 607 N N . VAL A 1 78 ? 11.567 2.050 -15.537 1.00 86.38 78 VAL A N 1
ATOM 608 C CA . VAL A 1 78 ? 11.268 0.614 -15.380 1.00 86.38 78 VAL A CA 1
ATOM 609 C C . VAL A 1 78 ? 11.665 0.112 -13.989 1.00 86.38 78 VAL A C 1
ATOM 611 O O . VAL A 1 78 ? 10.903 -0.630 -13.364 1.00 86.38 78 VAL A O 1
ATOM 614 N N . ILE A 1 79 ? 12.822 0.542 -13.473 1.00 89.19 79 ILE A N 1
ATOM 615 C CA . ILE A 1 79 ? 13.284 0.183 -12.123 1.00 89.19 79 ILE A CA 1
ATOM 616 C C . ILE A 1 79 ? 12.342 0.764 -11.060 1.00 89.19 79 ILE A C 1
ATOM 618 O O . ILE A 1 79 ? 11.916 0.055 -10.144 1.00 89.19 79 ILE A O 1
ATOM 622 N N . LEU A 1 80 ? 11.953 2.034 -11.197 1.00 88.38 80 LEU A N 1
ATOM 623 C CA . LEU A 1 80 ? 10.988 2.657 -10.291 1.00 88.38 80 LEU A CA 1
ATOM 624 C C . LEU A 1 80 ? 9.616 1.981 -10.381 1.00 88.38 80 LEU A C 1
ATOM 626 O O . LEU A 1 80 ? 8.961 1.784 -9.357 1.00 88.38 80 LEU A O 1
ATOM 630 N N . LEU A 1 81 ? 9.180 1.575 -11.575 1.00 87.50 81 LEU A N 1
ATOM 631 C CA . LEU A 1 81 ? 7.922 0.857 -11.767 1.00 87.50 81 LEU A CA 1
ATOM 632 C C . LEU A 1 81 ? 7.922 -0.495 -11.044 1.00 87.50 81 LEU A C 1
ATOM 634 O O . LEU A 1 81 ? 6.940 -0.832 -10.380 1.00 87.50 81 LEU A O 1
ATOM 638 N N . PHE A 1 82 ? 9.028 -1.240 -11.123 1.00 90.50 82 PHE A N 1
ATOM 639 C CA . PHE A 1 82 ? 9.216 -2.479 -10.370 1.00 90.50 82 PHE A CA 1
ATOM 640 C C . PHE A 1 82 ? 9.081 -2.247 -8.859 1.00 90.50 82 PHE A C 1
ATOM 642 O O . PHE A 1 82 ? 8.288 -2.930 -8.206 1.00 90.50 82 PHE A O 1
ATOM 649 N N . TRP A 1 83 ? 9.787 -1.253 -8.310 1.00 91.94 83 TRP A N 1
ATOM 650 C CA . TRP A 1 83 ? 9.721 -0.941 -6.881 1.00 91.94 83 TRP A CA 1
ATOM 651 C C . TRP A 1 83 ? 8.319 -0.543 -6.430 1.00 91.94 83 TRP A C 1
ATOM 653 O O . TRP A 1 83 ? 7.829 -1.041 -5.414 1.00 91.94 83 TRP A O 1
ATOM 663 N N . ASN A 1 84 ? 7.639 0.306 -7.202 1.00 88.44 84 ASN A N 1
ATOM 664 C CA . ASN A 1 84 ? 6.262 0.697 -6.917 1.00 88.44 84 ASN A CA 1
ATOM 665 C C . ASN A 1 84 ? 5.326 -0.525 -6.929 1.00 88.44 84 ASN A C 1
ATOM 667 O O . ASN A 1 84 ? 4.537 -0.709 -5.999 1.00 88.44 84 ASN A O 1
ATOM 671 N N . LEU A 1 85 ? 5.437 -1.406 -7.929 1.00 87.75 85 LEU A N 1
ATOM 672 C CA . LEU A 1 85 ? 4.652 -2.642 -7.991 1.00 87.75 85 LEU A CA 1
ATOM 673 C C . LEU A 1 85 ? 4.910 -3.548 -6.776 1.00 87.75 85 LEU A C 1
ATOM 675 O O . LEU A 1 85 ? 3.959 -4.060 -6.179 1.00 87.75 85 LEU A O 1
ATOM 679 N N . TRP A 1 86 ? 6.174 -3.712 -6.382 1.00 91.56 86 TRP A N 1
ATOM 680 C CA . TRP A 1 86 ? 6.544 -4.500 -5.209 1.00 91.56 86 TRP A CA 1
ATOM 681 C C . TRP A 1 86 ? 5.929 -3.938 -3.924 1.00 91.56 86 TRP A C 1
ATOM 683 O O . TRP A 1 86 ? 5.243 -4.675 -3.215 1.00 91.56 86 TRP A O 1
ATOM 693 N N . CYS A 1 87 ? 6.060 -2.629 -3.675 1.00 91.38 87 CYS A N 1
ATOM 694 C CA . CYS A 1 87 ? 5.511 -1.977 -2.481 1.00 91.38 87 CYS A CA 1
ATOM 695 C C . CYS A 1 87 ? 4.003 -2.223 -2.325 1.00 91.38 87 CYS A C 1
ATOM 697 O O . CYS A 1 87 ? 3.507 -2.532 -1.243 1.00 91.38 87 CYS A O 1
ATOM 699 N N . SER A 1 88 ? 3.255 -2.120 -3.420 1.00 86.00 88 SER A N 1
ATOM 700 C CA . SER A 1 88 ? 1.805 -2.320 -3.405 1.00 86.00 88 SER A CA 1
ATOM 701 C C . SER A 1 88 ? 1.394 -3.778 -3.315 1.00 86.00 88 SER A C 1
ATOM 703 O O . SER A 1 88 ? 0.410 -4.087 -2.644 1.00 86.00 88 SER A O 1
ATOM 705 N N . SER A 1 89 ? 2.182 -4.697 -3.873 1.00 86.69 89 SER A N 1
ATOM 706 C CA . SER A 1 89 ? 1.973 -6.114 -3.599 1.00 86.69 89 SER A CA 1
ATOM 707 C C . SER A 1 89 ? 2.250 -6.472 -2.137 1.00 86.69 89 SER A C 1
ATOM 709 O O . SER A 1 89 ? 1.557 -7.342 -1.615 1.00 86.69 89 SER A O 1
ATOM 711 N N . CYS A 1 90 ? 3.230 -5.847 -1.475 1.00 88.88 90 CYS A N 1
ATOM 712 C CA . CYS A 1 90 ? 3.470 -6.032 -0.039 1.00 88.88 90 CYS A CA 1
ATOM 713 C C . CYS A 1 90 ? 2.269 -5.552 0.782 1.00 88.88 90 CYS A C 1
ATOM 715 O O . CYS A 1 90 ? 1.767 -6.288 1.631 1.00 88.88 90 CYS A O 1
ATOM 717 N N . MET A 1 91 ? 1.756 -4.362 0.474 1.00 84.81 91 MET A N 1
ATOM 718 C CA . MET A 1 91 ? 0.555 -3.804 1.098 1.00 84.81 91 MET A CA 1
ATOM 719 C C . MET A 1 91 ? -0.665 -4.724 0.920 1.00 84.81 91 MET A C 1
ATOM 721 O O . MET A 1 91 ? -1.324 -5.080 1.895 1.00 84.81 91 MET A O 1
ATOM 725 N N . LEU A 1 92 ? -0.949 -5.163 -0.311 1.00 82.81 92 LEU A N 1
ATOM 726 C CA . LEU A 1 92 ? -2.061 -6.076 -0.589 1.00 82.81 92 LEU A CA 1
ATOM 727 C C . LEU A 1 92 ? -1.884 -7.415 0.139 1.00 82.81 92 LEU A C 1
ATOM 729 O O . LEU A 1 92 ? -2.818 -7.894 0.776 1.00 82.81 92 LEU A O 1
ATOM 733 N N . ALA A 1 93 ? -0.693 -8.016 0.083 1.00 84.62 93 ALA A N 1
ATOM 734 C CA . ALA A 1 93 ? -0.435 -9.299 0.733 1.00 84.62 93 ALA A CA 1
ATOM 735 C C . ALA A 1 93 ? -0.621 -9.205 2.251 1.00 84.62 93 ALA A C 1
ATOM 737 O O . ALA A 1 93 ? -1.338 -10.022 2.831 1.00 84.62 93 ALA A O 1
ATOM 738 N N . THR A 1 94 ? -0.035 -8.179 2.873 1.00 83.31 94 THR A N 1
ATOM 739 C CA . THR A 1 94 ? -0.114 -7.984 4.322 1.00 83.31 94 THR A CA 1
ATOM 740 C C . THR A 1 94 ? -1.536 -7.715 4.780 1.00 83.31 94 THR A C 1
ATOM 742 O O . THR A 1 94 ? -1.924 -8.314 5.766 1.00 83.31 94 THR A O 1
ATOM 745 N N . ILE A 1 95 ? -2.358 -6.941 4.063 1.00 76.88 95 ILE A N 1
ATOM 746 C CA . ILE A 1 95 ? -3.787 -6.766 4.402 1.00 76.88 95 ILE A CA 1
ATOM 747 C C . ILE A 1 95 ? -4.559 -8.093 4.347 1.00 76.88 95 ILE A C 1
ATOM 749 O O . ILE A 1 95 ? -5.432 -8.339 5.176 1.00 76.88 95 ILE A O 1
ATOM 753 N N . HIS A 1 96 ? -4.199 -8.990 3.429 1.00 77.25 96 HIS A N 1
ATOM 754 C CA . HIS A 1 96 ? -4.770 -10.341 3.351 1.00 77.25 96 HIS A CA 1
ATOM 755 C C . HIS A 1 96 ? -4.172 -11.336 4.353 1.00 77.25 96 HIS A C 1
ATOM 757 O O . HIS A 1 96 ? -4.528 -12.514 4.335 1.00 77.25 96 HIS A O 1
ATOM 763 N N . GLY A 1 97 ? -3.253 -10.904 5.216 1.00 78.50 97 GLY A N 1
ATOM 764 C CA . GLY A 1 97 ? -2.596 -11.773 6.191 1.00 78.50 97 GLY A CA 1
ATOM 765 C C . GLY A 1 97 ? -1.641 -12.770 5.567 1.00 78.50 97 GLY A C 1
ATOM 766 O O . GLY A 1 97 ? -1.460 -13.867 6.089 1.00 78.50 97 GLY A O 1
ATOM 767 N N . ARG A 1 98 ? -1.064 -12.412 4.420 1.00 83.94 98 ARG A N 1
ATOM 768 C CA . ARG A 1 98 ? -0.131 -13.244 3.669 1.00 83.94 98 ARG A CA 1
ATOM 769 C C . ARG A 1 98 ? 1.225 -12.552 3.604 1.00 83.94 98 ARG A C 1
ATOM 771 O O . ARG A 1 98 ? 1.318 -11.328 3.527 1.00 83.94 98 ARG A O 1
ATOM 778 N N . SER A 1 99 ? 2.289 -13.348 3.578 1.00 83.19 99 SER A N 1
ATOM 779 C CA . SER A 1 99 ? 3.618 -12.826 3.270 1.00 83.19 99 SER A CA 1
ATOM 780 C C . SER A 1 99 ? 3.662 -12.276 1.838 1.00 83.19 99 SER A C 1
ATOM 782 O O . SER A 1 99 ? 2.997 -12.831 0.953 1.00 83.19 99 SER A O 1
ATOM 784 N N . PRO A 1 100 ? 4.460 -11.224 1.580 1.00 85.94 100 PRO A N 1
ATOM 785 C CA . PRO A 1 100 ? 4.742 -10.773 0.224 1.00 85.94 100 PRO A CA 1
ATOM 786 C C . PRO A 1 100 ? 5.253 -11.913 -0.663 1.00 85.94 100 PRO A C 1
ATOM 788 O O . PRO A 1 100 ? 5.964 -12.801 -0.195 1.00 85.94 100 PRO A O 1
ATOM 791 N N . PHE A 1 101 ? 4.917 -11.872 -1.956 1.00 87.06 101 PHE A N 1
ATOM 792 C CA . PHE A 1 101 ? 5.334 -12.900 -2.917 1.00 87.06 101 PHE A CA 1
ATOM 793 C C . PHE A 1 101 ? 6.862 -12.999 -3.051 1.00 87.06 101 PHE A C 1
ATOM 795 O O . PHE A 1 101 ? 7.401 -14.095 -3.178 1.00 87.06 101 PHE A O 1
ATOM 802 N N . ILE A 1 102 ? 7.548 -11.855 -2.996 1.00 89.69 102 ILE A N 1
ATOM 803 C CA . ILE A 1 102 ? 9.007 -11.741 -2.994 1.00 89.69 102 ILE A CA 1
ATOM 804 C C . ILE A 1 102 ? 9.367 -10.878 -1.789 1.00 89.69 102 ILE A C 1
ATOM 806 O O . ILE A 1 102 ? 8.830 -9.779 -1.638 1.00 89.69 102 ILE A O 1
ATOM 810 N N . THR A 1 103 ? 10.247 -11.368 -0.924 1.00 87.62 103 THR A N 1
ATOM 811 C CA . THR A 1 103 ? 10.747 -10.599 0.220 1.00 87.62 103 THR A CA 1
ATOM 812 C C . THR A 1 103 ? 11.879 -9.669 -0.211 1.00 87.62 103 THR A C 1
ATOM 814 O O . THR A 1 103 ? 12.557 -9.942 -1.202 1.00 87.62 103 THR A O 1
ATOM 817 N N . SER A 1 104 ? 12.110 -8.583 0.533 1.00 88.38 104 SER A N 1
ATOM 818 C CA . SER A 1 104 ? 13.157 -7.605 0.199 1.00 88.38 104 SER A CA 1
ATOM 819 C C . SER A 1 104 ? 14.550 -8.236 0.113 1.00 88.38 104 SER A C 1
ATOM 821 O O . SER A 1 104 ? 15.334 -7.845 -0.741 1.00 88.38 104 SER A O 1
ATOM 823 N N . GLN A 1 105 ? 14.836 -9.284 0.898 1.00 88.19 105 GLN A N 1
ATOM 824 C CA . GLN A 1 105 ? 16.129 -9.985 0.845 1.00 88.19 105 GLN A CA 1
ATOM 825 C C . GLN A 1 105 ? 16.406 -10.674 -0.504 1.00 88.19 105 GLN A C 1
ATOM 827 O O . GLN A 1 105 ? 17.559 -10.956 -0.818 1.00 88.19 105 GLN A O 1
ATOM 832 N N . ASN A 1 106 ? 15.366 -10.956 -1.296 1.00 90.69 106 ASN A N 1
ATOM 833 C CA . ASN A 1 106 ? 15.472 -11.617 -2.601 1.00 90.69 106 ASN A CA 1
ATOM 834 C C . ASN A 1 106 ? 15.508 -10.621 -3.775 1.00 90.69 106 ASN A C 1
ATOM 836 O O . ASN A 1 106 ? 15.369 -11.021 -4.936 1.00 90.69 106 ASN A O 1
ATOM 840 N N . ILE A 1 107 ? 15.649 -9.329 -3.482 1.00 94.81 107 ILE A N 1
ATOM 841 C CA . ILE A 1 107 ? 15.696 -8.254 -4.467 1.00 94.81 107 ILE A CA 1
ATOM 842 C C . ILE A 1 107 ? 17.073 -7.606 -4.371 1.00 94.81 107 ILE A C 1
ATOM 844 O O . ILE A 1 107 ? 17.438 -7.078 -3.327 1.00 94.81 107 ILE A O 1
ATOM 848 N N . THR A 1 108 ? 17.833 -7.641 -5.465 1.00 95.31 108 THR A N 1
ATOM 849 C CA . THR A 1 108 ? 19.110 -6.915 -5.574 1.00 95.31 108 THR A CA 1
ATOM 850 C C . THR A 1 108 ? 19.018 -5.729 -6.529 1.00 95.31 108 THR A C 1
ATOM 852 O O . THR A 1 108 ? 20.029 -5.122 -6.856 1.00 95.31 108 THR A O 1
ATOM 855 N N . THR A 1 109 ? 17.812 -5.396 -6.996 1.00 93.94 109 THR A N 1
ATOM 856 C CA . THR A 1 109 ? 17.525 -4.191 -7.781 1.00 93.94 109 THR A CA 1
ATOM 857 C C . THR A 1 109 ? 18.059 -2.943 -7.072 1.00 93.94 109 THR A C 1
ATOM 859 O O . THR A 1 109 ? 17.826 -2.818 -5.870 1.00 93.94 109 THR A O 1
ATOM 862 N N . PRO A 1 110 ? 18.715 -2.004 -7.778 1.00 92.06 110 PRO A N 1
ATOM 863 C CA . PRO A 1 110 ? 19.240 -0.799 -7.149 1.00 92.06 110 PRO A CA 1
ATOM 864 C C . PRO A 1 110 ? 18.136 0.032 -6.495 1.00 92.06 110 PRO A C 1
ATOM 866 O O . PRO A 1 110 ? 17.036 0.183 -7.048 1.00 92.06 110 PRO A O 1
ATOM 869 N N . LEU A 1 111 ? 18.426 0.586 -5.322 1.00 92.38 111 LEU A N 1
ATOM 870 C CA . LEU A 1 111 ? 17.506 1.482 -4.626 1.00 92.38 111 LEU A CA 1
ATOM 871 C C . LEU A 1 111 ? 17.399 2.827 -5.362 1.00 92.38 111 LEU A C 1
ATOM 873 O O . LEU A 1 111 ? 18.358 3.251 -6.003 1.00 92.38 111 LEU A O 1
ATOM 877 N N . PRO A 1 112 ? 16.279 3.564 -5.242 1.00 90.12 112 PRO A N 1
ATOM 878 C CA . PRO A 1 112 ? 16.106 4.857 -5.910 1.00 90.12 112 PRO A CA 1
ATOM 879 C C . PRO A 1 112 ? 17.269 5.846 -5.712 1.00 90.12 112 PRO A C 1
ATOM 881 O O . PRO A 1 112 ? 17.663 6.546 -6.645 1.00 90.12 112 PRO A O 1
ATOM 884 N N . TYR A 1 113 ? 17.870 5.889 -4.522 1.00 88.56 113 TYR A N 1
ATOM 885 C CA . TYR A 1 113 ? 19.014 6.767 -4.250 1.00 88.56 113 TYR A CA 1
ATOM 886 C C . TYR A 1 113 ? 20.332 6.320 -4.899 1.0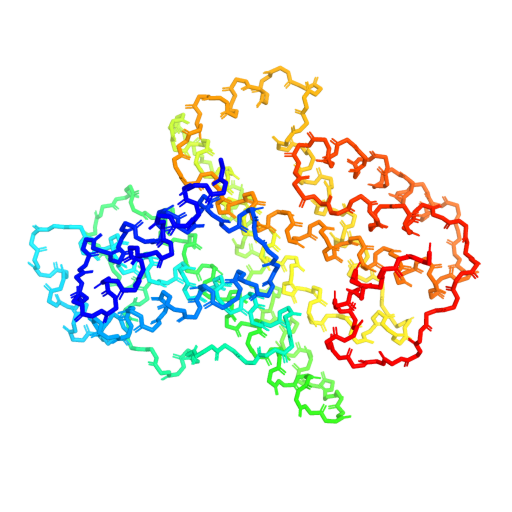0 88.56 113 TYR A C 1
ATOM 888 O O . TYR A 1 113 ? 21.228 7.137 -5.079 1.00 88.56 113 TYR A O 1
ATOM 896 N N . GLU A 1 114 ? 20.429 5.068 -5.337 1.00 87.25 114 GLU A N 1
ATOM 897 C CA . GLU A 1 114 ? 21.571 4.539 -6.092 1.00 87.25 114 GLU A CA 1
ATOM 898 C C . GLU A 1 114 ? 21.462 4.861 -7.595 1.00 87.25 114 GLU A C 1
ATOM 900 O O . GLU A 1 114 ? 22.450 4.788 -8.318 1.00 87.25 114 GLU A O 1
ATOM 905 N N . LEU A 1 115 ? 20.279 5.274 -8.070 1.00 81.31 115 LEU A N 1
ATOM 906 C CA . LEU A 1 115 ? 19.995 5.575 -9.483 1.00 81.31 115 LEU A CA 1
ATOM 907 C C . LEU A 1 115 ? 20.380 7.006 -9.912 1.00 81.31 115 LEU A C 1
ATOM 909 O O . LEU A 1 115 ? 20.051 7.427 -11.024 1.00 81.31 115 LEU A O 1
ATOM 913 N N . HIS A 1 116 ? 21.009 7.797 -9.038 1.00 65.38 116 HIS A N 1
ATOM 914 C CA . HIS A 1 116 ? 21.233 9.226 -9.274 1.00 65.38 116 HIS A CA 1
ATOM 915 C C . HIS A 1 116 ? 22.153 9.484 -10.480 1.00 65.38 116 HIS A C 1
ATOM 917 O O . HIS A 1 116 ? 23.353 9.233 -10.433 1.00 65.38 116 HIS A O 1
ATOM 923 N N . SER A 1 117 ? 21.590 10.069 -11.544 1.00 54.59 117 SER A N 1
ATOM 924 C CA . SER A 1 117 ? 22.292 10.445 -12.786 1.00 54.59 117 SER A CA 1
ATOM 925 C C . SER A 1 117 ? 22.553 11.956 -12.933 1.00 54.59 117 SER A C 1
ATOM 927 O O . SER A 1 117 ? 22.912 12.423 -14.010 1.00 54.59 117 SER A O 1
ATOM 929 N N . GLY A 1 118 ? 22.406 12.739 -11.856 1.00 51.84 118 GLY A N 1
ATOM 930 C CA . GLY A 1 118 ? 22.747 14.171 -11.837 1.00 51.84 118 GLY A CA 1
ATOM 931 C C . GLY A 1 118 ? 21.665 15.133 -12.351 1.00 51.84 118 GLY A C 1
ATOM 932 O O . GLY A 1 118 ? 21.966 16.303 -12.558 1.00 51.84 118 GLY A O 1
ATOM 933 N N . ASN A 1 119 ? 20.418 14.680 -12.546 1.00 51.97 119 ASN A N 1
ATOM 934 C CA . ASN A 1 119 ? 19.315 15.513 -13.045 1.00 51.97 119 ASN A CA 1
ATOM 935 C C . ASN A 1 119 ? 18.265 15.790 -11.943 1.00 51.97 119 ASN A C 1
ATOM 937 O O . ASN A 1 119 ? 17.600 14.863 -11.470 1.00 51.97 119 ASN A O 1
ATOM 941 N N . GLU A 1 120 ? 18.099 17.058 -11.549 1.00 52.50 120 GLU A N 1
ATOM 942 C CA . GLU A 1 120 ? 17.269 17.499 -10.405 1.00 52.50 120 GLU A CA 1
ATOM 943 C C . GLU A 1 120 ? 15.775 17.146 -10.546 1.00 52.50 120 GLU A C 1
ATOM 945 O O . GLU A 1 120 ? 15.110 16.850 -9.554 1.00 52.50 120 GLU A O 1
ATOM 950 N N . ASN A 1 121 ? 15.261 17.048 -11.778 1.00 50.34 121 ASN A N 1
ATOM 951 C CA . ASN A 1 121 ? 13.856 16.704 -12.051 1.00 50.34 121 ASN A CA 1
ATOM 952 C C . ASN A 1 121 ? 13.464 15.276 -11.616 1.00 50.34 121 ASN A C 1
ATOM 954 O O . ASN A 1 121 ? 12.277 14.957 -11.552 1.00 50.34 121 ASN A O 1
ATOM 958 N N . SER A 1 122 ? 14.438 14.415 -11.297 1.00 62.38 122 SER A N 1
ATOM 959 C CA . SER A 1 122 ? 14.197 13.049 -10.812 1.00 62.38 122 SER A CA 1
ATOM 960 C C . SER A 1 122 ? 14.050 12.943 -9.286 1.00 62.38 122 SER A C 1
ATOM 962 O O . SER A 1 122 ? 13.462 11.974 -8.809 1.00 62.38 122 SER A O 1
ATOM 964 N N . ALA A 1 123 ? 14.492 13.943 -8.510 1.00 77.50 123 ALA A N 1
ATOM 965 C CA . ALA A 1 123 ? 14.654 13.823 -7.056 1.00 77.50 123 ALA A CA 1
ATOM 966 C C . ALA A 1 123 ? 13.350 13.482 -6.315 1.00 77.50 123 ALA A C 1
ATOM 968 O O . ALA A 1 123 ? 13.314 12.542 -5.527 1.00 77.50 123 ALA A O 1
ATOM 969 N N . LEU A 1 124 ? 12.245 14.163 -6.640 1.00 80.69 124 LEU A N 1
ATOM 970 C CA . LEU A 1 124 ? 10.951 13.923 -5.994 1.00 80.69 124 LEU A CA 1
ATOM 971 C C . LEU A 1 124 ? 10.425 12.494 -6.225 1.00 80.69 124 LEU A C 1
ATOM 973 O O . LEU A 1 124 ? 9.855 11.892 -5.317 1.00 80.69 124 LEU A O 1
ATOM 977 N N . SER A 1 125 ? 10.599 11.954 -7.436 1.00 81.31 125 SER A N 1
ATOM 978 C CA . SER A 1 125 ? 10.166 10.590 -7.777 1.00 81.31 125 SER A CA 1
ATOM 979 C C . SER A 1 125 ? 11.007 9.542 -7.044 1.00 81.31 125 SER A C 1
ATOM 981 O O . SER A 1 125 ? 10.480 8.534 -6.558 1.00 81.31 125 SER A O 1
ATOM 983 N N . LEU A 1 126 ? 12.311 9.809 -6.915 1.00 87.12 126 LEU A N 1
ATOM 984 C CA . LEU A 1 126 ? 13.238 8.963 -6.170 1.00 87.12 126 LEU A CA 1
ATOM 985 C C . LEU A 1 126 ? 12.923 8.990 -4.670 1.00 87.12 126 LEU A C 1
ATOM 987 O O . LEU A 1 126 ? 12.782 7.925 -4.077 1.00 87.12 126 LEU A O 1
ATOM 991 N N . ASP A 1 127 ? 12.714 10.172 -4.083 1.00 89.44 127 ASP A N 1
ATOM 992 C CA . ASP A 1 127 ? 12.309 10.341 -2.681 1.00 89.44 127 ASP A CA 1
ATOM 993 C C . ASP A 1 127 ? 10.988 9.634 -2.382 1.00 89.44 127 ASP A C 1
ATOM 995 O O . ASP A 1 127 ? 10.875 8.870 -1.421 1.00 89.44 127 ASP A O 1
ATOM 999 N N . PHE A 1 128 ? 9.985 9.851 -3.235 1.00 90.38 128 PHE A N 1
ATOM 1000 C CA . PHE A 1 128 ? 8.692 9.192 -3.125 1.00 90.38 128 PHE A CA 1
ATOM 1001 C C . PHE A 1 128 ? 8.846 7.668 -3.136 1.00 90.38 128 PHE A C 1
ATOM 1003 O O . PHE A 1 128 ? 8.397 6.997 -2.205 1.00 90.38 128 PHE A O 1
ATOM 1010 N N . THR A 1 129 ? 9.520 7.122 -4.151 1.00 90.44 129 THR A N 1
ATOM 1011 C CA . THR A 1 129 ? 9.692 5.670 -4.298 1.00 90.44 129 THR A CA 1
ATOM 1012 C C . THR A 1 129 ? 10.506 5.096 -3.137 1.00 90.44 129 THR A C 1
ATOM 1014 O O . THR A 1 129 ? 10.152 4.053 -2.593 1.00 90.44 129 THR A O 1
ATOM 1017 N N . GLN A 1 130 ? 11.540 5.804 -2.675 1.00 93.94 130 GLN A N 1
ATOM 1018 C CA . GLN A 1 130 ? 12.354 5.389 -1.535 1.00 93.94 130 GLN A CA 1
ATOM 1019 C C . GLN A 1 130 ? 11.534 5.288 -0.245 1.00 93.94 130 GLN A C 1
ATOM 1021 O O . GLN A 1 130 ? 11.688 4.329 0.517 1.00 93.94 130 GLN A O 1
ATOM 1026 N N . LEU A 1 131 ? 10.670 6.268 0.024 1.00 95.44 131 LEU A N 1
ATOM 1027 C CA . LEU A 1 131 ? 9.806 6.239 1.203 1.00 95.44 131 LEU A CA 1
ATOM 1028 C C . LEU A 1 131 ? 8.753 5.137 1.108 1.00 95.44 131 LEU A C 1
ATOM 1030 O O . LEU A 1 131 ? 8.450 4.508 2.121 1.00 95.44 131 LEU A O 1
ATOM 1034 N N . ARG A 1 132 ? 8.240 4.852 -0.093 1.00 94.00 132 ARG A N 1
ATOM 1035 C CA . ARG A 1 132 ? 7.345 3.710 -0.309 1.00 94.00 132 ARG A CA 1
ATOM 1036 C C . ARG A 1 132 ? 8.017 2.380 0.011 1.00 94.00 132 ARG A C 1
ATOM 1038 O O . ARG A 1 132 ? 7.407 1.573 0.708 1.00 94.00 132 ARG A O 1
ATOM 1045 N N . ILE A 1 133 ? 9.261 2.187 -0.433 1.00 95.25 133 ILE A N 1
ATOM 1046 C CA . ILE A 1 133 ? 10.048 0.981 -0.131 1.00 95.25 133 ILE A CA 1
ATOM 1047 C C . ILE A 1 133 ? 10.204 0.830 1.381 1.00 95.25 133 ILE A C 1
ATOM 1049 O O . ILE A 1 133 ? 9.797 -0.191 1.925 1.00 95.25 133 ILE A O 1
ATOM 1053 N N . LYS A 1 134 ? 10.670 1.879 2.072 1.00 96.06 134 LYS A N 1
ATOM 1054 C CA . LYS A 1 134 ? 10.840 1.871 3.535 1.00 96.06 134 LYS A CA 1
ATOM 1055 C C . LYS A 1 134 ? 9.543 1.517 4.272 1.00 96.06 134 LYS A C 1
ATOM 1057 O O . LYS A 1 134 ? 9.546 0.710 5.195 1.00 96.06 134 LYS A O 1
ATOM 1062 N N . LEU A 1 135 ? 8.410 2.092 3.860 1.00 95.62 135 LEU A N 1
ATOM 1063 C CA . LEU A 1 135 ? 7.107 1.768 4.451 1.00 95.62 135 LEU A CA 1
ATOM 1064 C C . LEU A 1 135 ? 6.704 0.306 4.206 1.00 95.62 135 LEU A C 1
ATOM 1066 O O . LEU A 1 135 ? 6.196 -0.333 5.127 1.00 95.62 135 LEU A O 1
ATOM 1070 N N . ALA A 1 136 ? 6.929 -0.222 3.000 1.00 93.88 136 ALA A N 1
ATOM 1071 C CA . ALA A 1 136 ? 6.626 -1.611 2.654 1.00 93.88 136 ALA A CA 1
ATOM 1072 C C . ALA A 1 136 ? 7.528 -2.612 3.399 1.00 93.88 136 ALA A C 1
ATOM 1074 O O . ALA A 1 136 ? 7.055 -3.665 3.830 1.00 93.88 136 ALA A O 1
ATOM 1075 N N . GLU A 1 137 ? 8.803 -2.278 3.606 1.00 94.31 137 GLU A N 1
ATOM 1076 C CA . GLU A 1 137 ? 9.729 -3.065 4.425 1.00 94.31 137 GLU A CA 1
ATOM 1077 C C . GLU A 1 137 ? 9.260 -3.135 5.878 1.00 94.31 137 GLU A C 1
ATOM 1079 O O . GLU A 1 137 ? 9.134 -4.233 6.423 1.00 94.31 137 GLU A O 1
ATOM 1084 N N . ILE A 1 138 ? 8.897 -1.994 6.475 1.00 94.31 138 ILE A N 1
ATOM 1085 C CA . ILE A 1 138 ? 8.337 -1.953 7.832 1.00 94.31 138 ILE A CA 1
ATOM 1086 C C . ILE A 1 138 ? 7.055 -2.787 7.911 1.00 94.31 138 ILE A C 1
ATOM 1088 O O . ILE A 1 138 ? 6.903 -3.569 8.845 1.00 94.31 138 ILE A O 1
ATOM 1092 N N . GLN A 1 139 ? 6.151 -2.699 6.927 1.00 91.19 139 GLN A N 1
ATOM 1093 C CA . GLN A 1 139 ? 4.955 -3.556 6.885 1.00 91.19 139 GLN A CA 1
ATOM 1094 C C . GLN A 1 139 ? 5.312 -5.047 6.883 1.00 91.19 139 GLN A C 1
ATOM 1096 O O . GLN A 1 139 ? 4.722 -5.826 7.635 1.00 91.19 139 GLN A O 1
ATOM 1101 N N . GLY A 1 140 ? 6.289 -5.444 6.066 1.00 89.25 140 GLY A N 1
ATOM 1102 C CA . GLY A 1 140 ? 6.785 -6.817 6.020 1.00 89.25 140 GLY A CA 1
ATOM 1103 C C . GLY A 1 140 ? 7.363 -7.272 7.361 1.00 89.25 140 GLY A C 1
ATOM 1104 O O . GLY A 1 140 ? 7.042 -8.367 7.826 1.00 89.25 140 GLY A O 1
ATOM 1105 N N . MET A 1 141 ? 8.152 -6.417 8.015 1.00 90.25 141 MET A N 1
ATOM 1106 C CA . MET A 1 141 ? 8.728 -6.701 9.330 1.00 90.25 141 MET A CA 1
ATOM 1107 C C . MET A 1 141 ? 7.660 -6.811 10.416 1.00 90.25 141 MET A C 1
ATOM 1109 O O . MET A 1 141 ? 7.680 -7.767 11.186 1.00 90.25 141 MET A O 1
ATOM 1113 N N . VAL A 1 142 ? 6.683 -5.902 10.442 1.00 89.69 142 VAL A N 1
ATOM 1114 C CA . VAL A 1 142 ? 5.536 -5.973 11.357 1.00 89.69 142 VAL A CA 1
ATOM 1115 C C . VAL A 1 142 ? 4.789 -7.295 11.176 1.00 89.69 142 VAL A C 1
ATOM 1117 O O . VAL A 1 142 ? 4.501 -7.974 12.161 1.00 89.69 142 VAL A O 1
ATOM 1120 N N . PHE A 1 143 ? 4.516 -7.700 9.931 1.00 86.81 143 PHE A N 1
ATOM 1121 C CA . PHE A 1 143 ? 3.860 -8.975 9.639 1.00 86.81 143 PHE A CA 1
ATOM 1122 C C . PHE A 1 143 ? 4.655 -10.177 10.179 1.00 86.81 143 PHE A C 1
ATOM 1124 O O . PHE A 1 143 ? 4.112 -11.006 10.909 1.00 86.81 143 PHE A O 1
ATOM 1131 N N . GLN A 1 144 ? 5.953 -10.246 9.879 1.00 85.81 144 GLN A N 1
ATOM 1132 C CA . GLN A 1 144 ? 6.821 -11.356 10.291 1.00 85.81 144 GLN A CA 1
ATOM 1133 C C . GLN A 1 144 ? 7.124 -11.391 11.798 1.00 85.81 144 GLN A C 1
ATOM 1135 O O . GLN A 1 144 ? 7.380 -12.451 12.361 1.00 85.81 144 GLN A O 1
ATOM 1140 N N . GLN A 1 145 ? 7.150 -10.245 12.472 1.00 86.25 145 GLN A N 1
ATOM 1141 C CA . GLN A 1 145 ? 7.557 -10.187 13.878 1.00 86.25 145 GLN A CA 1
ATOM 1142 C C . GLN A 1 145 ? 6.358 -10.249 14.826 1.00 86.25 145 GLN A C 1
ATOM 1144 O O . GLN A 1 145 ? 6.438 -10.912 15.860 1.00 86.25 145 GLN A O 1
ATOM 1149 N N . LEU A 1 146 ? 5.235 -9.612 14.473 1.00 82.19 146 LEU A N 1
ATOM 1150 C CA . LEU A 1 146 ? 4.081 -9.471 15.371 1.00 82.19 146 LEU A CA 1
ATOM 1151 C C . LEU A 1 146 ? 2.911 -10.407 15.051 1.00 82.19 146 LEU A C 1
ATOM 1153 O O . LEU A 1 146 ? 2.059 -10.600 15.915 1.00 82.19 146 LEU A O 1
ATOM 1157 N N . TYR A 1 147 ? 2.839 -10.962 13.835 1.00 78.12 147 TYR A N 1
ATOM 1158 C CA . TYR A 1 147 ? 1.662 -11.720 13.387 1.00 78.12 147 TYR A CA 1
ATOM 1159 C C . TYR A 1 147 ? 1.922 -13.174 13.020 1.00 78.12 147 TYR A C 1
ATOM 1161 O O . TYR A 1 147 ? 0.985 -13.969 13.035 1.00 78.12 147 TYR A O 1
ATOM 1169 N N . THR A 1 148 ? 3.165 -13.550 12.726 1.00 74.62 148 THR A N 1
ATOM 1170 C CA . THR A 1 148 ? 3.546 -14.967 12.611 1.00 74.62 148 THR A CA 1
ATOM 1171 C C . THR A 1 148 ? 4.034 -15.565 13.933 1.00 74.62 148 THR A C 1
ATOM 1173 O O . THR A 1 148 ? 4.252 -16.771 14.010 1.00 74.62 148 THR A O 1
ATOM 1176 N N . SER A 1 149 ? 4.207 -14.748 14.976 1.00 67.44 149 SER A N 1
ATOM 1177 C CA . SER A 1 149 ? 4.539 -15.185 16.335 1.00 67.44 149 SER A CA 1
ATOM 1178 C C . SER A 1 149 ? 3.267 -15.335 17.184 1.00 67.44 149 SER A C 1
ATOM 1180 O O . SER A 1 149 ? 2.309 -14.581 17.037 1.00 67.44 149 SER A O 1
ATOM 1182 N N . ASN A 1 150 ? 3.244 -16.315 18.095 1.00 64.88 150 ASN A N 1
ATOM 1183 C CA . ASN A 1 150 ? 2.088 -16.548 18.978 1.00 64.88 150 ASN A CA 1
ATOM 1184 C C . ASN A 1 150 ? 1.978 -15.515 20.116 1.00 64.88 150 ASN A C 1
ATOM 1186 O O . ASN A 1 150 ? 0.963 -15.468 20.808 1.00 64.88 150 ASN A O 1
ATOM 1190 N N . THR A 1 151 ? 3.020 -14.712 20.345 1.00 69.56 151 THR A N 1
ATOM 1191 C CA . THR A 1 151 ? 3.079 -13.704 21.406 1.00 69.56 151 THR A CA 1
ATOM 1192 C C . THR A 1 151 ? 3.780 -12.444 20.913 1.00 69.56 151 THR A C 1
ATOM 1194 O O . THR A 1 151 ? 4.814 -12.501 20.251 1.00 69.56 151 THR A O 1
ATOM 1197 N N . ILE A 1 152 ? 3.227 -11.286 21.277 1.00 75.69 152 ILE A N 1
ATOM 1198 C CA . ILE A 1 152 ? 3.799 -9.982 20.932 1.00 75.69 152 ILE A CA 1
ATOM 1199 C C . ILE A 1 152 ? 5.007 -9.731 21.830 1.00 75.69 152 ILE A C 1
ATOM 1201 O O . ILE A 1 152 ? 4.868 -9.589 23.045 1.00 75.69 152 ILE A O 1
ATOM 1205 N N . ASN A 1 153 ? 6.191 -9.656 21.229 1.00 83.56 153 ASN A N 1
ATOM 1206 C CA . ASN A 1 153 ? 7.392 -9.216 21.921 1.00 83.56 153 ASN A CA 1
ATOM 1207 C C . ASN A 1 153 ? 7.411 -7.680 21.978 1.00 83.56 153 ASN A C 1
ATOM 1209 O O . ASN A 1 153 ? 7.559 -7.010 20.956 1.00 83.56 153 ASN A O 1
ATOM 1213 N N . GLU A 1 154 ? 7.282 -7.128 23.182 1.00 86.19 154 GLU A N 1
ATOM 1214 C CA . GLU A 1 154 ? 7.236 -5.681 23.421 1.00 86.19 154 GLU A CA 1
ATOM 1215 C C . GLU A 1 154 ? 8.488 -4.952 22.906 1.00 86.19 154 GLU A C 1
ATOM 1217 O O . GLU A 1 154 ? 8.385 -3.868 22.337 1.00 86.19 154 GLU A O 1
ATOM 1222 N N . LEU A 1 155 ? 9.669 -5.569 23.005 1.00 88.94 155 LEU A N 1
ATOM 1223 C CA . LEU A 1 155 ? 10.910 -4.978 22.502 1.00 88.94 155 LEU A CA 1
ATOM 1224 C C . LEU A 1 155 ? 10.944 -4.931 20.966 1.00 88.94 155 LEU A C 1
ATOM 1226 O O . LEU A 1 155 ? 11.433 -3.956 20.396 1.00 88.94 155 LEU A O 1
ATOM 1230 N N . GLN A 1 156 ? 10.402 -5.950 20.290 1.00 88.94 156 GLN A N 1
ATOM 1231 C CA . GLN A 1 156 ? 10.247 -5.928 18.828 1.00 88.94 156 GLN A CA 1
ATOM 1232 C C . GLN A 1 156 ? 9.270 -4.832 18.404 1.00 88.94 156 GLN A C 1
ATOM 1234 O O . GLN A 1 156 ? 9.574 -4.062 17.496 1.00 88.94 156 GLN A O 1
ATOM 1239 N N . PHE A 1 157 ? 8.141 -4.709 19.107 1.00 91.19 157 PHE A N 1
ATOM 1240 C CA . PHE A 1 157 ? 7.172 -3.648 18.860 1.00 91.19 157 PHE A CA 1
ATOM 1241 C C . PHE A 1 157 ? 7.794 -2.249 18.998 1.00 91.19 157 PHE A C 1
ATOM 1243 O O . PHE A 1 157 ? 7.700 -1.460 18.064 1.00 91.19 157 PHE A O 1
ATOM 1250 N N . ILE A 1 158 ? 8.488 -1.961 20.106 1.00 92.44 158 ILE A N 1
ATOM 1251 C CA . ILE A 1 158 ? 9.122 -0.650 20.354 1.00 92.44 158 ILE A CA 1
ATOM 1252 C C . ILE A 1 158 ? 10.147 -0.305 19.264 1.00 92.44 158 ILE A C 1
ATOM 1254 O O . ILE A 1 158 ? 10.270 0.850 18.850 1.00 92.44 158 ILE A O 1
ATOM 1258 N N . ASN A 1 159 ? 10.907 -1.293 18.788 1.00 94.00 159 ASN A N 1
ATOM 1259 C CA . ASN A 1 159 ? 11.881 -1.065 17.722 1.00 94.00 159 ASN A CA 1
ATOM 1260 C C . ASN A 1 159 ? 11.199 -0.742 16.385 1.00 94.00 159 ASN A C 1
ATOM 1262 O O . ASN A 1 159 ? 11.600 0.220 15.730 1.00 94.00 159 ASN A O 1
ATOM 1266 N N . LEU A 1 160 ? 10.147 -1.484 16.024 1.00 94.75 160 LEU A N 1
ATOM 1267 C CA . LEU A 1 160 ? 9.352 -1.223 14.818 1.00 94.75 160 LEU A CA 1
ATOM 1268 C C . LEU A 1 160 ? 8.626 0.124 14.888 1.00 94.75 160 LEU A C 1
ATOM 1270 O O . LEU A 1 160 ? 8.568 0.844 13.896 1.00 94.75 160 LEU A O 1
ATOM 1274 N N . GLU A 1 161 ? 8.109 0.491 16.059 1.00 95.38 161 GLU A N 1
ATOM 1275 C CA . GLU A 1 161 ? 7.488 1.791 16.311 1.00 95.38 161 GLU A CA 1
ATOM 1276 C C . GLU A 1 161 ? 8.482 2.937 16.092 1.00 95.38 161 GLU A C 1
ATOM 1278 O O . GLU A 1 161 ? 8.174 3.898 15.387 1.00 95.38 161 GLU A O 1
ATOM 1283 N N . ARG A 1 162 ? 9.705 2.815 16.622 1.00 96.69 162 ARG A N 1
ATOM 1284 C CA . ARG A 1 162 ? 10.759 3.819 16.428 1.00 96.69 162 ARG A CA 1
ATOM 1285 C C . ARG A 1 162 ? 11.128 3.983 14.954 1.00 96.69 162 ARG A C 1
ATOM 1287 O O . ARG A 1 162 ? 11.284 5.109 14.486 1.00 96.69 162 ARG A O 1
ATOM 1294 N N . GLU A 1 163 ? 11.287 2.877 14.233 1.00 96.38 163 GLU A N 1
ATOM 1295 C CA . GLU A 1 163 ? 11.612 2.899 12.805 1.00 96.38 163 GLU A CA 1
ATOM 1296 C C . GLU A 1 163 ? 10.470 3.513 11.981 1.00 96.38 163 GLU A C 1
ATOM 1298 O O . GLU A 1 163 ? 10.690 4.393 11.144 1.00 96.38 163 GLU A O 1
ATOM 1303 N N . PHE A 1 164 ? 9.229 3.129 12.286 1.00 96.88 164 PHE A N 1
ATOM 1304 C CA . PHE A 1 164 ? 8.033 3.705 11.682 1.00 96.88 164 PHE A CA 1
ATOM 1305 C C . PHE A 1 164 ? 7.921 5.215 11.914 1.00 96.88 164 PHE A C 1
ATOM 1307 O O . PHE A 1 164 ? 7.593 5.951 10.979 1.00 96.88 164 PHE A O 1
ATOM 1314 N N . GLU A 1 165 ? 8.231 5.702 13.115 1.00 96.75 165 GLU A N 1
ATOM 1315 C CA . GLU A 1 165 ? 8.206 7.134 13.422 1.00 96.75 165 GLU A CA 1
ATOM 1316 C C . GLU A 1 165 ? 9.270 7.899 12.619 1.00 96.75 165 GLU A C 1
ATOM 1318 O O . GLU A 1 165 ? 8.985 8.933 12.013 1.00 96.75 165 GLU A O 1
ATOM 1323 N N . GLN A 1 166 ? 10.485 7.353 12.505 1.00 97.31 166 GLN A N 1
ATOM 1324 C CA . GLN A 1 166 ? 11.549 7.956 11.695 1.00 97.31 166 GLN A CA 1
ATOM 1325 C C . GLN A 1 166 ? 11.162 8.087 10.216 1.00 97.31 166 GLN A C 1
ATOM 1327 O O . GLN A 1 166 ? 11.455 9.109 9.583 1.00 97.31 166 GLN A O 1
ATOM 1332 N N . VAL A 1 167 ? 10.506 7.072 9.648 1.00 97.00 167 VAL A N 1
ATOM 1333 C CA . VAL A 1 167 ? 10.004 7.124 8.266 1.00 97.00 167 VAL A CA 1
ATOM 1334 C C . VAL A 1 167 ? 8.802 8.067 8.155 1.00 97.00 167 VAL A C 1
ATOM 1336 O O . VAL A 1 167 ? 8.714 8.836 7.198 1.00 97.00 167 VAL A O 1
ATOM 1339 N N . SER A 1 168 ? 7.922 8.103 9.156 1.00 96.25 168 SER A N 1
ATOM 1340 C CA . SER A 1 168 ? 6.776 9.023 9.212 1.00 96.25 168 SER A CA 1
ATOM 1341 C C . SER A 1 168 ? 7.196 10.495 9.211 1.00 96.25 168 SER A C 1
ATOM 1343 O O . SER A 1 168 ? 6.579 11.319 8.525 1.00 96.25 168 SER A O 1
ATOM 1345 N N . ILE A 1 169 ? 8.284 10.830 9.908 1.00 96.44 169 ILE A N 1
ATOM 1346 C CA . ILE A 1 169 ? 8.887 12.167 9.873 1.00 96.44 169 ILE A CA 1
ATOM 1347 C C . ILE A 1 169 ? 9.379 12.501 8.458 1.00 96.44 169 ILE A C 1
ATOM 1349 O O . ILE A 1 169 ? 9.141 13.608 7.975 1.00 96.44 169 ILE A O 1
ATOM 1353 N N . GLN A 1 170 ? 10.025 11.558 7.764 1.00 95.62 170 GLN A N 1
ATOM 1354 C CA . GLN A 1 170 ? 10.489 11.771 6.386 1.00 95.62 170 GLN A CA 1
ATOM 1355 C C . GLN A 1 170 ? 9.319 11.983 5.412 1.00 95.62 170 GLN A C 1
ATOM 1357 O O . GLN A 1 170 ? 9.373 12.902 4.598 1.00 95.62 170 GLN A O 1
ATOM 1362 N N . VAL A 1 171 ? 8.232 11.213 5.545 1.00 95.12 171 VAL A N 1
ATOM 1363 C CA . VAL A 1 171 ? 6.994 11.414 4.766 1.00 95.12 171 VAL A CA 1
ATOM 1364 C C . VAL A 1 171 ? 6.417 12.811 4.999 1.00 95.12 171 VAL A C 1
ATOM 1366 O O . VAL A 1 171 ? 6.056 13.503 4.049 1.00 95.12 171 VAL A O 1
ATOM 1369 N N . THR A 1 172 ? 6.371 13.256 6.256 1.00 94.06 172 THR A N 1
ATOM 1370 C CA . THR A 1 172 ? 5.858 14.588 6.611 1.00 94.06 172 THR A CA 1
ATOM 1371 C C . THR A 1 172 ? 6.723 15.700 6.020 1.00 94.06 172 THR A C 1
ATOM 1373 O O . THR A 1 172 ? 6.190 16.675 5.493 1.00 94.06 172 THR A O 1
ATOM 1376 N N . ARG A 1 173 ? 8.052 15.541 6.053 1.00 92.75 173 ARG A N 1
ATOM 1377 C CA . ARG A 1 173 ? 8.992 16.482 5.429 1.00 92.75 173 ARG A CA 1
ATOM 1378 C C . ARG A 1 173 ? 8.787 16.562 3.919 1.00 92.75 173 ARG A C 1
ATOM 1380 O O . ARG A 1 173 ? 8.654 17.668 3.413 1.00 92.75 173 ARG A O 1
ATOM 1387 N N . LEU A 1 174 ? 8.686 15.421 3.230 1.00 90.44 174 LEU A N 1
ATOM 1388 C CA . LEU A 1 174 ? 8.478 15.395 1.778 1.00 90.44 174 LEU A CA 1
ATOM 1389 C C . LEU A 1 174 ? 7.149 16.052 1.378 1.00 90.44 174 LEU A C 1
ATOM 1391 O O . LEU A 1 174 ? 7.091 16.796 0.404 1.00 90.44 174 LEU A O 1
ATOM 1395 N N . LYS A 1 175 ? 6.092 15.838 2.170 1.00 88.38 175 LYS A N 1
ATOM 1396 C CA . LYS A 1 175 ? 4.787 16.488 1.976 1.00 88.38 175 LYS A CA 1
ATOM 1397 C C . LYS A 1 175 ? 4.836 18.006 2.178 1.00 88.38 175 LYS A C 1
ATOM 1399 O O . LYS A 1 175 ? 4.034 18.719 1.581 1.00 88.38 175 LYS A O 1
ATOM 1404 N N . GLY A 1 176 ? 5.751 18.492 3.016 1.00 85.38 176 GLY A N 1
ATOM 1405 C CA . GLY A 1 176 ? 5.984 19.917 3.253 1.00 85.38 176 GLY A CA 1
ATOM 1406 C C . GLY A 1 176 ? 6.889 20.592 2.217 1.00 85.38 176 GLY A C 1
ATOM 1407 O O . GLY A 1 176 ? 7.054 21.810 2.279 1.00 85.38 176 GLY A O 1
ATOM 1408 N N . SER A 1 177 ? 7.476 19.840 1.281 1.00 85.12 177 SER A N 1
ATOM 1409 C CA . SER A 1 177 ? 8.372 20.381 0.258 1.00 85.12 177 SER A CA 1
ATOM 1410 C C . SER A 1 177 ? 7.636 21.313 -0.708 1.00 85.12 177 SER A C 1
ATOM 1412 O O . SER A 1 177 ? 6.580 20.985 -1.251 1.00 85.12 177 SER A O 1
ATOM 1414 N N . SER A 1 178 ? 8.219 22.484 -0.958 1.00 80.81 178 SER A N 1
ATOM 1415 C CA . SER A 1 178 ? 7.697 23.465 -1.910 1.00 80.81 178 SER A CA 1
ATOM 1416 C C . SER A 1 178 ? 7.923 23.011 -3.351 1.00 80.81 178 SER A C 1
ATOM 1418 O O . SER A 1 178 ? 9.062 22.768 -3.748 1.00 80.81 178 SER A O 1
ATOM 1420 N N . ILE A 1 179 ? 6.849 22.940 -4.143 1.00 81.00 179 ILE A N 1
ATOM 1421 C CA . ILE A 1 179 ? 6.898 22.580 -5.566 1.00 81.00 179 ILE A CA 1
ATOM 1422 C C . ILE A 1 179 ? 6.347 23.747 -6.372 1.00 81.00 179 ILE A C 1
ATOM 1424 O O . ILE A 1 179 ? 5.170 24.086 -6.264 1.00 81.00 179 ILE A O 1
ATOM 1428 N N . PHE A 1 180 ? 7.229 24.374 -7.145 1.00 78.50 180 PHE A N 1
ATOM 1429 C CA . PHE A 1 180 ? 6.950 25.636 -7.831 1.00 78.50 180 PHE A CA 1
ATOM 1430 C C . PHE A 1 180 ? 6.413 25.446 -9.256 1.00 78.50 180 PHE A C 1
ATOM 1432 O O . PHE A 1 180 ? 5.810 26.360 -9.813 1.00 78.50 180 PHE A O 1
ATOM 1439 N N . GLU A 1 181 ? 6.584 24.259 -9.841 1.00 77.06 181 GLU A N 1
ATOM 1440 C CA . GLU A 1 181 ? 6.072 23.937 -11.173 1.00 77.06 181 GLU A CA 1
ATOM 1441 C C . GLU A 1 181 ? 4.647 23.375 -11.097 1.00 77.06 181 GLU A C 1
ATOM 1443 O O . GLU A 1 181 ? 4.428 22.305 -10.529 1.00 77.06 181 GLU A O 1
ATOM 1448 N N . GLU A 1 182 ? 3.673 24.061 -11.712 1.00 71.56 182 GLU A N 1
ATOM 1449 C CA . GLU A 1 182 ? 2.240 23.709 -11.638 1.00 71.56 182 GLU A CA 1
ATOM 1450 C C . GLU A 1 182 ? 1.966 22.247 -12.044 1.00 71.56 182 GLU A C 1
ATOM 1452 O O . GLU A 1 182 ? 1.231 21.529 -11.367 1.00 71.56 182 GLU A O 1
ATOM 1457 N N . HIS A 1 183 ? 2.594 21.765 -13.120 1.00 69.50 183 HIS A N 1
ATOM 1458 C CA . HIS A 1 183 ? 2.374 20.404 -13.615 1.00 69.50 183 HIS A CA 1
ATOM 1459 C C . HIS A 1 183 ? 2.961 19.312 -12.696 1.00 69.50 183 HIS A C 1
ATOM 1461 O O . HIS A 1 183 ? 2.396 18.218 -12.614 1.00 69.50 183 HIS A O 1
ATOM 1467 N N . LEU A 1 184 ? 4.051 19.602 -11.974 1.00 73.88 184 LEU A N 1
ATOM 1468 C CA . LEU A 1 184 ? 4.622 18.706 -10.962 1.00 73.88 184 LEU A CA 1
ATOM 1469 C C . LEU A 1 184 ? 3.882 18.810 -9.627 1.00 73.88 184 LEU A C 1
ATOM 1471 O O . LEU A 1 184 ? 3.744 17.805 -8.937 1.00 73.88 184 LEU A O 1
ATOM 1475 N N . PHE A 1 185 ? 3.362 19.990 -9.283 1.00 77.38 185 PHE A N 1
ATOM 1476 C CA . PHE A 1 185 ? 2.641 20.252 -8.037 1.00 77.38 185 PHE A CA 1
ATOM 1477 C C . PHE A 1 185 ? 1.408 19.358 -7.872 1.00 77.38 185 PHE A C 1
ATOM 1479 O O . PHE A 1 185 ? 1.147 18.816 -6.800 1.00 77.38 185 PHE A O 1
ATOM 1486 N N . TYR A 1 186 ? 0.634 19.155 -8.935 1.00 74.00 186 TYR A N 1
ATOM 1487 C CA . TYR A 1 186 ? -0.549 18.302 -8.838 1.00 74.00 186 TYR A CA 1
ATOM 1488 C C . TYR A 1 186 ? -0.201 16.815 -8.768 1.00 74.00 186 TYR A C 1
ATOM 1490 O O . TYR A 1 186 ? -0.802 16.082 -7.981 1.00 74.00 186 TYR A O 1
ATOM 1498 N N . ARG A 1 187 ? 0.807 16.373 -9.532 1.00 74.38 187 ARG A N 1
ATOM 1499 C CA . ARG A 1 187 ? 1.317 14.996 -9.457 1.00 74.38 187 ARG A CA 1
ATOM 1500 C C . ARG A 1 187 ? 1.891 14.693 -8.074 1.00 74.38 187 ARG A C 1
ATOM 1502 O O . ARG A 1 187 ? 1.583 13.656 -7.498 1.00 74.38 187 ARG A O 1
ATOM 1509 N N . SER A 1 188 ? 2.652 15.622 -7.507 1.00 79.12 188 SER A N 1
ATOM 1510 C CA . SER A 1 188 ? 3.243 15.462 -6.185 1.00 79.12 188 SER A CA 1
ATOM 1511 C C . SER A 1 188 ? 2.194 15.387 -5.088 1.00 79.12 188 SER A C 1
ATOM 1513 O O . SER A 1 188 ? 2.290 14.514 -4.238 1.00 79.12 188 SER A O 1
ATOM 1515 N N . ARG A 1 189 ? 1.151 16.224 -5.127 1.00 80.56 189 ARG A N 1
ATOM 1516 C CA . ARG A 1 189 ? 0.028 16.165 -4.181 1.00 80.56 189 ARG A CA 1
ATOM 1517 C C . ARG A 1 189 ? -0.601 14.775 -4.141 1.00 80.56 189 ARG A C 1
ATOM 1519 O O . ARG A 1 189 ? -0.868 14.240 -3.068 1.00 80.56 189 ARG A O 1
ATOM 1526 N N . VAL A 1 190 ? -0.797 14.179 -5.309 1.00 79.31 190 VAL A N 1
ATOM 1527 C CA . VAL A 1 190 ? -1.343 12.830 -5.451 1.00 79.31 190 VAL A CA 1
ATOM 1528 C C . VAL A 1 190 ? -0.381 11.771 -4.885 1.00 79.31 190 VAL A C 1
ATOM 1530 O O . VAL A 1 190 ? -0.803 10.931 -4.091 1.00 79.31 190 VAL A O 1
ATOM 1533 N N . SER A 1 191 ? 0.914 11.861 -5.195 1.00 83.06 191 SER A N 1
ATOM 1534 C CA . SER A 1 191 ? 1.954 11.018 -4.587 1.00 83.06 191 SER A CA 1
ATOM 1535 C C . SER A 1 191 ? 2.026 11.175 -3.059 1.00 83.06 191 SER A C 1
ATOM 1537 O O . SER A 1 191 ? 2.165 10.194 -2.333 1.00 83.06 191 SER A O 1
ATOM 1539 N N . MET A 1 192 ? 1.869 12.391 -2.531 1.00 88.12 192 MET A N 1
ATOM 1540 C CA . MET A 1 192 ? 1.853 12.632 -1.086 1.00 88.12 192 MET A CA 1
ATOM 1541 C C . MET A 1 192 ? 0.638 11.993 -0.421 1.00 88.12 192 MET A C 1
ATOM 1543 O O . 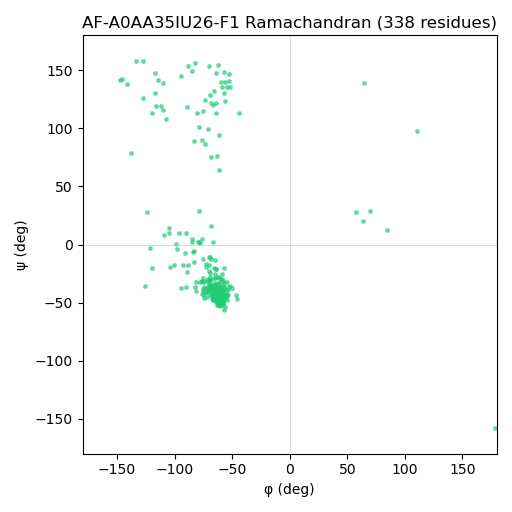MET A 1 192 ? 0.779 11.419 0.656 1.00 88.12 192 MET A O 1
ATOM 1547 N N . LEU A 1 193 ? -0.536 12.033 -1.060 1.00 88.00 193 LEU A N 1
ATOM 1548 C CA . LEU A 1 193 ? -1.713 11.325 -0.559 1.00 88.00 193 LEU A CA 1
ATOM 1549 C C . LEU A 1 193 ? -1.461 9.813 -0.488 1.00 88.00 193 LEU A C 1
ATOM 1551 O O . LEU A 1 193 ? -1.831 9.169 0.493 1.00 88.00 193 LEU A O 1
ATOM 1555 N N . GLU A 1 194 ? -0.807 9.245 -1.498 1.00 88.06 194 GLU A N 1
ATOM 1556 C CA . GLU A 1 194 ? -0.458 7.826 -1.521 1.00 88.06 194 GLU A CA 1
ATOM 1557 C C . GLU A 1 194 ? 0.529 7.442 -0.405 1.00 88.06 194 GLU A C 1
ATOM 1559 O O . GLU A 1 194 ? 0.342 6.416 0.257 1.00 88.06 194 GLU A O 1
ATOM 1564 N N . LEU A 1 195 ? 1.531 8.285 -0.132 1.00 91.94 195 LEU A N 1
ATOM 1565 C CA . LEU A 1 195 ? 2.430 8.109 1.012 1.00 91.94 195 LEU A CA 1
ATOM 1566 C C . LEU A 1 195 ? 1.693 8.238 2.345 1.00 91.94 195 LEU A C 1
ATOM 1568 O O . LEU A 1 195 ? 1.918 7.422 3.237 1.00 91.94 195 LEU A O 1
ATOM 1572 N N . SER A 1 196 ? 0.791 9.215 2.487 1.00 93.62 196 SER A N 1
ATOM 1573 C CA . SER A 1 196 ? -0.056 9.357 3.677 1.00 93.62 196 SER A CA 1
ATOM 1574 C C . SER A 1 196 ? -0.877 8.093 3.921 1.00 93.62 196 SER A C 1
ATOM 1576 O O . SER A 1 196 ? -0.915 7.596 5.046 1.00 93.62 196 SER A O 1
ATOM 1578 N N . CYS A 1 197 ? -1.488 7.545 2.869 1.00 92.19 197 CYS A N 1
ATOM 1579 C CA . CYS A 1 197 ? -2.262 6.312 2.945 1.00 92.19 197 CYS A CA 1
ATOM 1580 C C . CYS A 1 197 ? -1.380 5.115 3.328 1.00 92.19 197 CYS A C 1
ATOM 1582 O O . CYS A 1 197 ? -1.693 4.411 4.285 1.00 92.19 197 CYS A O 1
ATOM 1584 N N . SER A 1 198 ? -0.240 4.935 2.652 1.00 91.81 198 SER A N 1
ATOM 1585 C CA . SER A 1 198 ? 0.708 3.845 2.933 1.00 91.81 198 SER A CA 1
ATOM 1586 C C . SER A 1 198 ? 1.225 3.906 4.375 1.00 91.81 198 SER A C 1
ATOM 1588 O O . SER A 1 198 ? 1.237 2.899 5.077 1.00 91.81 198 SER A O 1
ATOM 1590 N N . ARG A 1 199 ? 1.580 5.107 4.856 1.00 95.25 199 ARG A N 1
ATOM 1591 C CA . ARG A 1 199 ? 2.024 5.355 6.236 1.00 95.25 199 ARG A CA 1
ATOM 1592 C C . ARG A 1 199 ? 0.958 4.948 7.246 1.00 95.25 199 ARG A C 1
ATOM 1594 O O . ARG A 1 199 ? 1.251 4.265 8.223 1.00 95.25 199 ARG A O 1
ATOM 1601 N N . VAL A 1 200 ? -0.283 5.362 7.013 1.00 94.12 200 VAL A N 1
ATOM 1602 C CA . VAL A 1 200 ? -1.395 5.067 7.918 1.00 94.12 200 VAL A CA 1
ATOM 1603 C C . VAL A 1 200 ? -1.728 3.574 7.918 1.00 94.12 200 VAL A C 1
ATOM 1605 O O . VAL A 1 200 ? -1.919 3.004 8.987 1.00 94.12 200 VAL A O 1
ATOM 1608 N N . GLN A 1 201 ? -1.692 2.903 6.767 1.00 91.19 201 GLN A N 1
ATOM 1609 C CA . GLN A 1 201 ? -1.854 1.448 6.696 1.00 91.19 201 GLN A CA 1
ATOM 1610 C C . GLN A 1 201 ? -0.755 0.688 7.451 1.00 91.19 201 GLN A C 1
ATOM 1612 O O . GLN A 1 201 ? -1.057 -0.278 8.151 1.00 91.19 201 GLN A O 1
ATOM 1617 N N . THR A 1 202 ? 0.502 1.140 7.380 1.00 93.31 202 THR A N 1
ATOM 1618 C CA . THR A 1 202 ? 1.587 0.573 8.198 1.00 93.31 202 THR A CA 1
ATOM 1619 C C . THR A 1 202 ? 1.297 0.729 9.689 1.00 93.31 202 THR A C 1
ATOM 1621 O O . THR A 1 202 ? 1.463 -0.224 10.448 1.00 93.31 202 THR A O 1
ATOM 1624 N N . SER A 1 203 ? 0.795 1.893 10.116 1.00 93.75 203 SER A N 1
ATOM 1625 C CA . SER A 1 203 ? 0.390 2.105 11.510 1.00 93.75 203 SER A CA 1
ATOM 1626 C C . SER A 1 203 ? -0.785 1.217 11.918 1.00 93.75 203 SER A C 1
ATOM 1628 O O . SER A 1 203 ? -0.758 0.610 12.987 1.00 93.75 203 SER A O 1
ATOM 1630 N N . PHE A 1 204 ? -1.798 1.080 11.061 1.00 91.25 204 PHE A N 1
ATOM 1631 C CA . PHE A 1 204 ? -2.922 0.180 11.302 1.00 91.25 204 PHE A CA 1
ATOM 1632 C C . PHE A 1 204 ? -2.453 -1.249 11.539 1.00 91.25 204 PHE A C 1
ATOM 1634 O O . PHE A 1 204 ? -2.921 -1.904 12.469 1.00 91.25 204 PHE A O 1
ATOM 1641 N N . LEU A 1 205 ? -1.497 -1.711 10.734 1.00 89.44 205 LEU A N 1
ATOM 1642 C CA . LEU A 1 205 ? -0.887 -3.017 10.899 1.00 89.44 205 LEU A CA 1
ATOM 1643 C C . LEU A 1 205 ? -0.095 -3.108 12.213 1.00 89.44 205 LEU A C 1
ATOM 1645 O O . LEU A 1 205 ? -0.276 -4.067 12.955 1.00 89.44 205 LEU A O 1
ATOM 1649 N N . LEU A 1 206 ? 0.736 -2.117 12.535 1.00 91.62 206 LEU A N 1
ATOM 1650 C CA . LEU A 1 206 ? 1.576 -2.105 13.739 1.00 91.62 206 LEU A CA 1
ATOM 1651 C C . LEU A 1 206 ? 0.751 -2.106 15.039 1.00 91.62 206 LEU A C 1
ATOM 1653 O O . LEU A 1 206 ? 1.001 -2.905 15.938 1.00 91.62 206 LEU A O 1
ATOM 1657 N N . TYR A 1 207 ? -0.258 -1.241 15.132 1.00 89.75 207 TYR A N 1
ATOM 1658 C CA . TYR A 1 207 ? -1.007 -0.999 16.369 1.00 89.75 207 TYR A CA 1
ATOM 1659 C C . TYR A 1 207 ? -2.331 -1.770 16.471 1.00 89.75 207 TYR A C 1
ATOM 1661 O O . TYR A 1 207 ? -2.982 -1.718 17.519 1.00 89.75 207 TYR A O 1
ATOM 1669 N N . ARG A 1 208 ? -2.741 -2.525 15.440 1.00 84.56 208 ARG A N 1
ATOM 1670 C CA . ARG A 1 208 ? -3.939 -3.390 15.493 1.00 84.56 208 ARG A CA 1
ATOM 1671 C C . ARG A 1 208 ? -4.023 -4.249 16.764 1.00 84.56 208 ARG A C 1
ATOM 1673 O O . ARG A 1 208 ? -5.119 -4.306 17.322 1.00 84.56 208 ARG A O 1
ATOM 1680 N N . PRO A 1 209 ? -2.953 -4.894 17.274 1.00 81.62 209 PRO A N 1
ATOM 1681 C CA . PRO A 1 209 ? -3.096 -5.755 18.443 1.00 81.62 209 PRO A CA 1
ATOM 1682 C C . PRO A 1 209 ? -3.481 -4.963 19.697 1.00 81.62 209 PRO A C 1
ATOM 1684 O O . PRO A 1 209 ? -4.266 -5.433 20.516 1.00 81.62 209 PRO A O 1
ATOM 1687 N N . TYR A 1 210 ? -2.998 -3.722 19.803 1.00 81.62 210 TYR A N 1
ATOM 1688 C CA . TYR A 1 210 ? -3.317 -2.825 20.907 1.00 81.62 210 TYR A CA 1
ATOM 1689 C C . TYR A 1 210 ? -4.741 -2.273 20.819 1.00 81.62 210 TYR A C 1
ATOM 1691 O O . TYR A 1 210 ? -5.359 -2.076 21.866 1.00 81.62 210 TYR A O 1
ATOM 1699 N N . LEU A 1 211 ? -5.284 -2.086 19.608 1.00 79.62 211 LEU A N 1
ATOM 1700 C CA . LEU A 1 211 ? -6.708 -1.784 19.418 1.00 79.62 211 LEU A CA 1
ATOM 1701 C C . LEU A 1 211 ? -7.581 -2.948 19.893 1.00 79.62 211 LEU A C 1
ATOM 1703 O O . LEU A 1 211 ? -8.531 -2.729 20.639 1.00 79.62 211 LEU A O 1
ATOM 1707 N N . ILE A 1 212 ? -7.253 -4.177 19.480 1.00 75.12 212 ILE A N 1
ATOM 1708 C CA . ILE A 1 212 ? -8.012 -5.383 19.849 1.00 75.12 212 ILE A CA 1
ATOM 1709 C C . ILE A 1 212 ? -8.024 -5.564 21.368 1.00 75.12 212 ILE A C 1
ATOM 1711 O O . ILE A 1 212 ? -9.077 -5.808 21.950 1.00 75.12 212 ILE A O 1
ATOM 1715 N N . SER A 1 213 ? -6.881 -5.365 22.030 1.00 73.44 213 SER A N 1
ATOM 1716 C CA . SER A 1 213 ? -6.795 -5.448 23.491 1.00 73.44 213 SER A CA 1
ATOM 1717 C C . SER A 1 213 ? -7.331 -4.213 24.232 1.00 73.44 213 SER A C 1
ATOM 1719 O O . SER A 1 213 ? -7.198 -4.150 25.451 1.00 73.44 213 SER A O 1
ATOM 1721 N N . GLY A 1 214 ? -7.843 -3.196 23.526 1.00 71.19 214 GLY A N 1
ATOM 1722 C CA . GLY A 1 214 ? -8.316 -1.939 24.123 1.00 71.19 214 GLY A CA 1
ATOM 1723 C C . GLY A 1 214 ? -7.231 -1.115 24.832 1.00 71.19 214 GLY A C 1
ATOM 1724 O O . GLY A 1 214 ? -7.545 -0.289 25.682 1.00 71.19 214 GLY A O 1
ATOM 1725 N N . LYS A 1 215 ? -5.951 -1.344 24.514 1.00 76.56 215 LYS A N 1
ATOM 1726 C CA . LYS A 1 215 ? -4.791 -0.694 25.154 1.00 76.56 215 LYS A CA 1
ATOM 1727 C C . LYS A 1 215 ? -4.384 0.613 24.477 1.00 76.56 215 LYS A C 1
ATOM 1729 O O . LYS A 1 215 ? -3.726 1.435 25.101 1.00 76.56 215 LYS A O 1
ATOM 1734 N N . SER A 1 216 ? -4.728 0.792 23.202 1.00 78.94 216 SER A N 1
ATOM 1735 C CA . SER A 1 216 ? -4.433 2.015 22.452 1.00 78.94 216 SER A CA 1
ATOM 1736 C C . SER A 1 216 ? -5.519 2.308 21.423 1.00 78.94 216 SER A C 1
ATOM 1738 O O . SER A 1 216 ? -6.018 1.406 20.751 1.00 78.94 216 SER A O 1
ATOM 1740 N N . VAL A 1 217 ? -5.842 3.593 21.271 1.00 82.12 217 VAL A N 1
ATOM 1741 C CA . VAL A 1 217 ? -6.758 4.124 20.247 1.00 82.12 217 VAL A CA 1
ATOM 1742 C C . VAL A 1 217 ? -6.018 4.828 19.108 1.00 82.12 217 VAL A C 1
ATOM 1744 O O . VAL A 1 217 ? -6.643 5.449 18.255 1.00 82.12 217 VAL A O 1
ATOM 1747 N N . GLN A 1 218 ? -4.689 4.725 19.044 1.00 85.94 218 GLN A N 1
ATOM 1748 C CA . GLN A 1 218 ? -3.873 5.445 18.060 1.00 85.94 218 GLN A CA 1
ATOM 1749 C C . GLN A 1 218 ? -4.300 5.179 16.609 1.00 85.94 218 GLN A C 1
ATOM 1751 O O . GLN A 1 218 ? -4.400 6.111 15.810 1.00 85.94 218 GLN A O 1
ATOM 1756 N N . VAL A 1 219 ? -4.649 3.932 16.279 1.00 87.12 219 VAL A N 1
ATOM 1757 C CA . VAL A 1 219 ? -5.183 3.576 14.952 1.00 87.12 219 VAL A CA 1
ATOM 1758 C C . VAL A 1 219 ? -6.521 4.246 14.645 1.00 87.12 219 VAL A C 1
ATOM 1760 O O . VAL A 1 219 ? -6.816 4.506 13.487 1.00 87.12 219 VAL A O 1
ATOM 1763 N N . VAL A 1 220 ? -7.324 4.569 15.658 1.00 87.62 220 VAL A N 1
ATOM 1764 C CA . VAL A 1 220 ? -8.618 5.250 15.500 1.00 87.62 220 VAL A CA 1
ATOM 1765 C C . VAL A 1 220 ? -8.391 6.717 15.165 1.00 87.62 220 VAL A C 1
ATOM 1767 O O . VAL A 1 220 ? -8.984 7.228 14.216 1.00 87.62 220 VAL A O 1
ATOM 1770 N N . THR A 1 221 ? -7.484 7.379 15.885 1.00 88.44 221 THR A N 1
ATOM 1771 C CA . THR A 1 221 ? -7.075 8.760 15.593 1.00 88.44 221 THR A CA 1
ATOM 1772 C C . THR A 1 221 ? -6.497 8.872 14.185 1.00 88.44 221 THR A C 1
ATOM 1774 O O . THR A 1 221 ? -6.866 9.771 13.429 1.00 88.44 221 THR A O 1
ATOM 1777 N N . MET A 1 222 ? -5.649 7.918 13.783 1.00 91.12 222 MET A N 1
ATOM 1778 C CA . MET A 1 222 ? -5.121 7.871 12.419 1.00 91.12 222 MET A CA 1
ATOM 1779 C C . MET A 1 222 ? -6.205 7.602 11.372 1.00 91.12 222 MET A C 1
ATOM 1781 O O . MET A 1 222 ? -6.192 8.246 10.324 1.00 91.12 222 MET A O 1
ATOM 1785 N N . ALA A 1 223 ? -7.164 6.713 11.656 1.00 91.12 223 ALA A N 1
ATOM 1786 C CA . ALA A 1 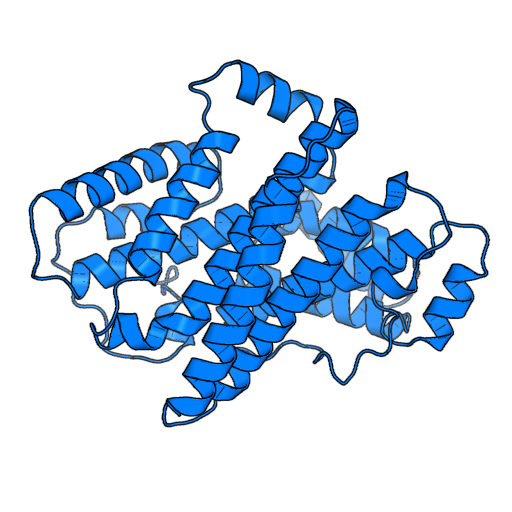223 ? -8.286 6.428 10.764 1.00 91.12 223 ALA A CA 1
ATOM 1787 C C . ALA A 1 223 ? -9.151 7.666 10.521 1.00 91.12 223 ALA A C 1
ATOM 1789 O O . ALA A 1 223 ? -9.431 7.998 9.371 1.00 91.12 223 ALA A O 1
ATOM 1790 N N . LYS A 1 224 ? -9.503 8.403 11.580 1.00 89.56 224 LYS A N 1
ATOM 1791 C CA . LYS A 1 224 ? -10.185 9.697 11.458 1.00 89.56 224 LYS A CA 1
ATOM 1792 C C . LYS A 1 224 ? -9.349 10.656 10.603 1.00 89.56 224 LYS A C 1
ATOM 1794 O O . LYS A 1 224 ? -9.808 11.113 9.562 1.00 89.56 224 LYS A O 1
ATOM 1799 N N . SER A 1 225 ? -8.094 10.901 10.980 1.00 91.75 225 SER A N 1
ATOM 1800 C CA . SER A 1 225 ? -7.218 11.860 10.291 1.00 91.75 225 SER A CA 1
ATOM 1801 C C . SER A 1 225 ? -7.066 11.576 8.788 1.00 91.75 225 SER A C 1
ATOM 1803 O O . SER A 1 225 ? -7.204 12.496 7.979 1.00 91.75 225 SER A O 1
ATOM 1805 N N . ILE A 1 226 ? -6.860 10.315 8.388 1.00 93.50 226 ILE A N 1
ATOM 1806 C CA . ILE A 1 226 ? -6.689 9.968 6.970 1.00 93.50 226 ILE A CA 1
ATOM 1807 C C . ILE A 1 226 ? -7.992 10.084 6.172 1.00 93.50 226 ILE A C 1
ATOM 1809 O O . ILE A 1 226 ? -7.948 10.455 5.003 1.00 93.50 226 ILE A O 1
ATOM 1813 N N . ILE A 1 227 ? -9.154 9.834 6.791 1.00 90.44 227 ILE A N 1
ATOM 1814 C CA . ILE A 1 227 ? -10.467 10.062 6.165 1.00 90.44 227 ILE A CA 1
ATOM 1815 C C . ILE A 1 227 ? -10.621 11.543 5.801 1.00 90.44 227 ILE A C 1
ATOM 1817 O O . ILE A 1 227 ? -10.979 11.870 4.668 1.00 90.44 227 ILE A O 1
ATOM 1821 N N . HIS A 1 228 ? -10.303 12.436 6.741 1.00 88.44 228 HIS A N 1
ATOM 1822 C CA . HIS A 1 228 ? -10.332 13.881 6.514 1.00 88.44 228 HIS A CA 1
ATOM 1823 C C . HIS A 1 228 ? -9.361 14.309 5.409 1.00 88.44 228 HIS A C 1
ATOM 1825 O O . HIS A 1 228 ? -9.728 15.091 4.528 1.00 88.44 228 HIS A O 1
ATOM 1831 N N . GLU A 1 229 ? -8.132 13.785 5.435 1.00 89.62 229 GLU A N 1
ATOM 1832 C CA . GLU A 1 229 ? -7.141 14.078 4.405 1.00 89.62 229 GLU A CA 1
ATOM 1833 C C . GLU A 1 229 ? -7.643 13.628 3.032 1.00 89.62 229 GLU A C 1
ATOM 1835 O O . GLU A 1 229 ? -7.726 14.461 2.137 1.00 89.62 229 GLU A O 1
ATOM 1840 N N . ILE A 1 230 ? -8.076 12.375 2.867 1.00 88.00 230 ILE A N 1
ATOM 1841 C CA . ILE A 1 230 ? -8.602 11.875 1.588 1.00 88.00 230 ILE A CA 1
ATOM 1842 C C . ILE A 1 230 ? -9.792 12.729 1.122 1.00 88.00 230 ILE A C 1
ATOM 1844 O O . ILE A 1 230 ? -9.837 13.152 -0.035 1.00 88.00 230 ILE A O 1
ATOM 1848 N N . TRP A 1 231 ?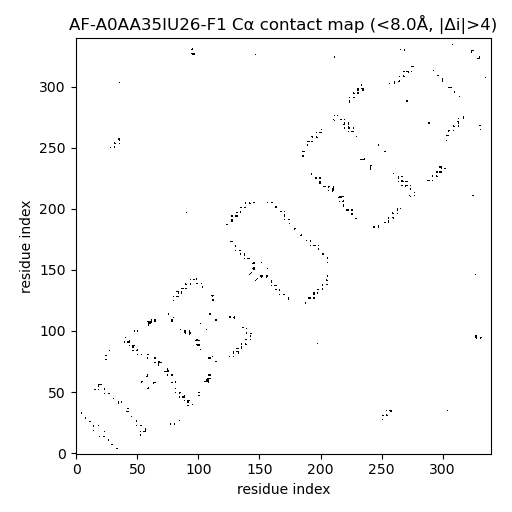 -10.718 13.086 2.012 1.00 85.38 231 TRP A N 1
ATOM 1849 C CA . TRP A 1 231 ? -11.832 13.969 1.659 1.00 85.38 231 TRP A CA 1
ATOM 1850 C C . TRP A 1 231 ? -11.388 15.329 1.133 1.00 85.38 231 TRP A C 1
ATOM 1852 O O . TRP A 1 231 ? -11.951 15.792 0.144 1.00 85.38 231 TRP A O 1
ATOM 1862 N N . SER A 1 232 ? -10.349 15.942 1.705 1.00 83.44 232 SER A N 1
ATOM 1863 C CA . SER A 1 232 ? -9.842 17.234 1.219 1.00 83.44 232 SER A CA 1
ATOM 1864 C C . SER A 1 232 ? -9.388 17.193 -0.250 1.00 83.44 232 SER A C 1
ATOM 1866 O O . SER A 1 232 ? -9.529 18.188 -0.962 1.00 83.44 232 SER A O 1
ATOM 1868 N N . TYR A 1 233 ? -8.927 16.031 -0.728 1.00 77.94 233 TYR A N 1
ATOM 1869 C CA . TYR A 1 233 ? -8.513 15.816 -2.118 1.00 77.94 233 TYR A CA 1
ATOM 1870 C C . TYR A 1 233 ? -9.693 15.532 -3.054 1.00 77.94 233 TYR A C 1
ATOM 1872 O O . TYR A 1 233 ? -9.692 15.969 -4.205 1.00 77.94 233 TYR A O 1
ATOM 1880 N N . TYR A 1 234 ? -10.707 14.802 -2.584 1.00 75.31 234 TYR A N 1
ATOM 1881 C CA . TYR A 1 234 ? -11.800 14.329 -3.441 1.00 75.31 234 TYR A CA 1
ATOM 1882 C C . TYR A 1 234 ? -13.083 15.161 -3.343 1.00 75.31 234 TYR A C 1
ATOM 1884 O O . TYR A 1 234 ? -13.920 15.088 -4.247 1.00 75.31 234 TYR A O 1
ATOM 1892 N N . THR A 1 235 ? -13.258 15.975 -2.303 1.00 73.19 235 THR A N 1
ATOM 1893 C CA . THR A 1 235 ? -14.502 16.718 -2.079 1.00 73.19 235 THR A CA 1
ATOM 1894 C C . THR A 1 235 ? -14.842 17.640 -3.249 1.00 73.19 235 THR A C 1
ATOM 1896 O O . THR A 1 235 ? -13.989 18.340 -3.798 1.00 73.19 235 THR A O 1
ATOM 1899 N N . LYS A 1 236 ? -16.121 17.632 -3.641 1.00 65.94 236 LYS A N 1
ATOM 1900 C CA . LYS A 1 236 ? -16.686 18.521 -4.668 1.00 65.94 236 LYS A CA 1
ATOM 1901 C C . LYS A 1 236 ? -17.093 19.886 -4.100 1.00 65.94 236 LYS A C 1
ATOM 1903 O O . LYS A 1 236 ? -17.455 20.760 -4.877 1.00 65.94 236 LYS A O 1
ATOM 1908 N N . LYS A 1 237 ? -17.020 20.082 -2.772 1.00 65.19 237 LYS A N 1
ATOM 1909 C CA . LYS A 1 237 ? -17.397 21.349 -2.117 1.00 65.19 237 LYS A CA 1
ATOM 1910 C C . LYS A 1 237 ? -16.498 22.523 -2.536 1.00 65.19 237 LYS A C 1
ATOM 1912 O O . LYS A 1 237 ? -16.929 23.667 -2.453 1.00 65.19 237 LYS A O 1
ATOM 1917 N N . PHE A 1 238 ? -15.291 22.251 -3.040 1.00 67.44 238 PHE A N 1
ATOM 1918 C CA . PHE A 1 238 ? -14.381 23.262 -3.579 1.00 67.44 238 PHE A CA 1
ATOM 1919 C C . PHE A 1 238 ? -14.230 23.090 -5.096 1.00 67.44 238 PHE A C 1
ATOM 1921 O O . PHE A 1 238 ? -13.743 22.063 -5.566 1.00 67.44 238 PHE A O 1
ATOM 1928 N N . SER A 1 239 ? -14.614 24.105 -5.875 1.00 64.44 239 SER A N 1
ATOM 1929 C CA . SER A 1 239 ? -14.553 24.088 -7.349 1.00 64.44 239 SER A CA 1
ATOM 1930 C C . SER A 1 239 ? -13.129 23.911 -7.894 1.00 64.44 239 SER A C 1
ATOM 1932 O O . SER A 1 239 ? -12.933 23.278 -8.935 1.00 64.44 239 SER A O 1
ATOM 1934 N N . ASN A 1 240 ? -12.119 24.379 -7.152 1.00 65.69 240 ASN A N 1
ATOM 1935 C CA . ASN A 1 240 ? -10.709 24.136 -7.461 1.00 65.69 240 ASN A CA 1
ATOM 1936 C C . ASN A 1 240 ? -10.387 22.632 -7.511 1.00 65.69 240 ASN A C 1
ATOM 1938 O O . ASN A 1 240 ? -9.732 22.197 -8.452 1.00 65.69 240 ASN A O 1
ATOM 1942 N N . ASN A 1 241 ? -10.953 21.808 -6.621 1.00 64.19 241 ASN A N 1
ATOM 1943 C CA . ASN A 1 241 ? -10.713 20.358 -6.608 1.00 64.19 241 ASN A CA 1
ATOM 1944 C C . ASN A 1 241 ? -11.247 19.656 -7.867 1.00 64.19 241 ASN A C 1
ATOM 1946 O O . ASN A 1 241 ? -10.753 18.607 -8.274 1.00 64.19 241 ASN A O 1
ATOM 1950 N N . GLU A 1 242 ? -12.295 20.182 -8.501 1.00 62.88 242 GLU A N 1
ATOM 1951 C CA . GLU A 1 242 ? -12.805 19.632 -9.760 1.00 62.88 242 GLU A CA 1
ATOM 1952 C C . GLU A 1 242 ? -11.896 19.966 -10.945 1.00 62.88 242 GLU A C 1
ATOM 1954 O O . GLU A 1 242 ? -11.592 19.085 -11.753 1.00 62.88 242 GLU A O 1
ATOM 1959 N N . LYS A 1 243 ? -11.415 21.211 -11.018 1.00 62.59 243 LYS A N 1
ATOM 1960 C CA . LYS A 1 243 ? -10.447 21.649 -12.030 1.00 62.59 243 LYS A CA 1
ATOM 1961 C C . LYS A 1 243 ? -9.131 20.875 -11.906 1.00 62.59 243 LYS A C 1
ATOM 1963 O O . LYS A 1 243 ? -8.608 20.423 -12.920 1.00 62.59 243 LYS A O 1
ATOM 1968 N N . GLU A 1 244 ? -8.648 20.673 -10.683 1.00 62.06 244 GLU A N 1
ATOM 1969 C CA . GLU A 1 244 ? -7.430 19.914 -10.374 1.00 62.06 244 GLU A CA 1
ATOM 1970 C C . GLU A 1 244 ? -7.569 18.428 -10.726 1.00 62.06 244 GLU A C 1
ATOM 1972 O O . GLU A 1 244 ? -6.726 17.893 -11.444 1.00 62.06 244 GLU A O 1
ATOM 1977 N N . ARG A 1 245 ? -8.675 17.777 -10.326 1.00 62.66 245 ARG A N 1
ATOM 1978 C CA . ARG A 1 245 ? -8.956 16.383 -10.711 1.00 62.66 245 ARG A CA 1
ATOM 1979 C C . ARG A 1 245 ? -9.005 16.208 -12.223 1.00 62.66 245 ARG A C 1
ATOM 1981 O O . ARG A 1 245 ? -8.381 15.295 -12.737 1.00 62.66 245 ARG A O 1
ATOM 1988 N N . ARG A 1 246 ? -9.736 17.066 -12.945 1.00 58.56 246 ARG A N 1
ATOM 1989 C CA . ARG A 1 246 ? -9.934 16.904 -14.396 1.00 58.56 246 ARG A CA 1
ATOM 1990 C C . ARG A 1 246 ? -8.677 17.204 -15.214 1.00 58.56 246 ARG A C 1
ATOM 1992 O O . ARG A 1 246 ? -8.417 16.491 -16.175 1.00 58.56 246 ARG A O 1
ATOM 1999 N N . LYS A 1 247 ? -7.912 18.244 -14.861 1.00 53.53 247 LYS A N 1
ATOM 2000 C CA . LYS A 1 247 ? -6.702 18.642 -15.606 1.00 53.53 247 LYS A CA 1
ATOM 2001 C C . LYS A 1 247 ? -5.550 17.648 -15.476 1.00 53.53 247 LYS A C 1
ATOM 2003 O O . LYS A 1 247 ? -4.697 17.602 -16.354 1.00 53.53 247 LYS A O 1
ATOM 2008 N N . HIS A 1 248 ? -5.539 16.871 -14.397 1.00 51.78 248 HIS A N 1
ATOM 2009 C CA . HIS A 1 248 ? -4.463 15.937 -14.074 1.00 51.78 248 HIS A CA 1
ATOM 2010 C C . HIS A 1 248 ? -4.985 14.508 -13.893 1.00 51.78 248 HIS A C 1
ATOM 2012 O O . HIS A 1 248 ? -4.362 13.714 -13.189 1.00 51.78 248 HIS A O 1
ATOM 2018 N N . LEU A 1 249 ? -6.096 14.178 -14.578 1.00 48.88 249 LEU A N 1
ATOM 2019 C CA . LEU A 1 249 ? -6.471 12.816 -14.981 1.00 48.88 249 LEU A CA 1
ATOM 2020 C C . LEU A 1 249 ? -5.390 12.271 -15.925 1.00 48.88 249 LEU A C 1
ATOM 2022 O O . LEU A 1 249 ? -5.596 12.061 -17.116 1.00 48.88 249 LEU A O 1
ATOM 2026 N N . ASP A 1 250 ? -4.196 12.114 -15.382 1.00 48.09 250 ASP A N 1
ATOM 2027 C CA . ASP A 1 250 ? -3.133 11.356 -15.987 1.00 48.09 250 ASP A CA 1
ATOM 2028 C C . ASP A 1 250 ? -3.281 9.908 -15.525 1.00 48.09 250 ASP A C 1
ATOM 2030 O O . ASP A 1 250 ? -3.828 9.629 -14.454 1.00 48.09 250 ASP A O 1
ATOM 2034 N N . TRP A 1 251 ? -2.801 8.969 -16.327 1.00 44.88 251 TRP A N 1
ATOM 2035 C CA . TRP A 1 251 ? -3.039 7.530 -16.165 1.00 44.88 251 TRP A CA 1
ATOM 2036 C C . TRP A 1 251 ? -2.587 6.993 -14.787 1.00 44.88 251 TRP A C 1
ATOM 2038 O O . TRP A 1 251 ? -3.116 5.997 -14.291 1.00 44.88 251 TRP A O 1
ATOM 2048 N N . ASN A 1 252 ? -1.695 7.734 -14.118 1.00 47.22 252 ASN A N 1
ATOM 2049 C CA . ASN A 1 252 ? -1.187 7.514 -12.762 1.00 47.22 252 ASN A CA 1
ATOM 2050 C C . ASN A 1 252 ? -2.213 7.734 -11.632 1.00 47.22 252 ASN A C 1
ATOM 2052 O O . ASN A 1 252 ? -1.929 7.373 -10.495 1.00 47.22 252 ASN A O 1
ATOM 2056 N N . PHE A 1 253 ? -3.397 8.304 -11.891 1.00 45.59 253 PHE A N 1
ATOM 2057 C CA . PHE A 1 253 ? -4.374 8.624 -10.837 1.00 45.59 253 PHE A CA 1
ATOM 2058 C C . PHE A 1 253 ? -5.072 7.384 -10.243 1.00 45.59 253 PHE A C 1
ATOM 2060 O O . PHE A 1 253 ? -5.607 7.434 -9.135 1.00 45.59 253 PHE A O 1
ATOM 2067 N N . CYS A 1 254 ? -5.060 6.247 -10.945 1.00 50.59 254 CYS A N 1
ATOM 2068 C CA . CYS A 1 254 ? -5.775 5.064 -10.471 1.00 50.59 254 CYS A CA 1
ATOM 2069 C C . CYS A 1 254 ? -5.122 4.439 -9.229 1.00 50.59 254 CYS A C 1
ATOM 2071 O O . CYS A 1 254 ? -5.819 3.937 -8.356 1.00 50.59 254 CYS A O 1
ATOM 2073 N N . TYR A 1 255 ? -3.800 4.507 -9.106 1.00 58.00 255 TYR A N 1
ATOM 2074 C CA . TYR A 1 255 ? -3.073 3.885 -8.003 1.00 58.00 255 TYR A CA 1
ATOM 2075 C C . TYR A 1 255 ? -3.262 4.609 -6.650 1.00 58.00 255 TYR A C 1
ATOM 2077 O O . TYR A 1 255 ? -3.626 3.962 -5.668 1.00 58.00 255 TYR A O 1
ATOM 2085 N N . PRO A 1 256 ? -3.187 5.948 -6.594 1.00 64.00 256 PRO A N 1
ATOM 2086 C CA . PRO A 1 256 ? -3.647 6.744 -5.458 1.00 64.00 256 PRO A CA 1
ATOM 2087 C C . PRO A 1 256 ? -5.122 6.517 -5.112 1.00 64.00 256 PRO A C 1
ATOM 2089 O O . PRO A 1 256 ? -5.457 6.471 -3.931 1.00 64.00 256 PRO A O 1
ATOM 2092 N N . ILE A 1 257 ? -6.009 6.341 -6.106 1.00 69.00 257 ILE A N 1
ATOM 2093 C CA . ILE A 1 257 ? -7.419 5.986 -5.860 1.00 69.00 257 ILE A CA 1
ATOM 2094 C C . ILE A 1 257 ? -7.524 4.612 -5.191 1.00 69.00 257 ILE A C 1
ATOM 2096 O O . ILE A 1 257 ? -8.276 4.477 -4.227 1.00 69.00 257 ILE A O 1
ATOM 2100 N N . ILE A 1 258 ? -6.791 3.601 -5.666 1.00 71.00 258 ILE A N 1
ATOM 2101 C CA . ILE A 1 258 ? -6.798 2.244 -5.093 1.00 71.00 258 ILE A CA 1
ATOM 2102 C C . ILE A 1 258 ? -6.300 2.286 -3.653 1.00 71.00 258 ILE A C 1
ATOM 2104 O O . ILE A 1 258 ? -6.992 1.821 -2.748 1.00 71.00 258 ILE A O 1
ATOM 2108 N N . THR A 1 259 ? -5.137 2.896 -3.427 1.00 79.12 259 THR A N 1
ATOM 2109 C CA . THR A 1 259 ? -4.533 3.000 -2.098 1.00 79.12 259 THR A CA 1
ATOM 2110 C C . THR A 1 259 ? -5.446 3.780 -1.150 1.00 79.12 259 THR A C 1
ATOM 2112 O O . THR A 1 259 ? -5.672 3.335 -0.025 1.00 79.12 259 THR A O 1
ATOM 2115 N N . ALA A 1 260 ? -6.054 4.886 -1.596 1.00 81.62 260 ALA A N 1
ATOM 2116 C CA . ALA A 1 260 ? -7.031 5.640 -0.808 1.00 81.62 260 ALA A CA 1
ATOM 2117 C C . ALA A 1 260 ? -8.300 4.826 -0.507 1.00 81.62 260 ALA A C 1
ATOM 2119 O O . ALA A 1 260 ? -8.735 4.786 0.640 1.00 81.62 260 ALA A O 1
ATOM 2120 N N . SER A 1 261 ? -8.870 4.133 -1.495 1.00 77.81 261 SER A N 1
ATOM 2121 C CA . SER A 1 261 ? -10.079 3.311 -1.319 1.00 77.81 261 SER A CA 1
ATOM 2122 C C . SER A 1 261 ? -9.836 2.168 -0.337 1.00 77.81 261 SER A C 1
ATOM 2124 O O . SER A 1 261 ? -10.632 1.957 0.577 1.00 77.81 261 SER A O 1
ATOM 2126 N N . LEU A 1 262 ? -8.697 1.483 -0.465 1.00 79.50 262 LEU A N 1
ATOM 2127 C CA . LEU A 1 262 ? -8.265 0.436 0.456 1.00 79.50 262 LEU A CA 1
ATOM 2128 C C . LEU A 1 262 ? -8.072 0.981 1.873 1.00 79.50 262 LEU A C 1
ATOM 2130 O O . LEU A 1 262 ? -8.536 0.383 2.841 1.00 79.50 262 LEU A O 1
ATOM 2134 N N . THR A 1 263 ? -7.439 2.150 1.985 1.00 87.94 263 THR A N 1
ATOM 2135 C CA . THR A 1 263 ? -7.232 2.837 3.265 1.00 87.94 263 THR A CA 1
ATOM 2136 C C . THR A 1 263 ? -8.558 3.200 3.912 1.00 87.94 263 THR A C 1
ATOM 2138 O O . THR A 1 263 ? -8.723 2.969 5.101 1.00 87.94 263 THR A O 1
ATOM 2141 N N . LEU A 1 264 ? -9.532 3.701 3.148 1.00 85.06 264 LEU A N 1
ATOM 2142 C CA . LEU A 1 264 ? -10.866 4.006 3.662 1.00 85.06 264 LEU A CA 1
ATOM 2143 C C . LEU A 1 264 ? -11.621 2.746 4.089 1.00 85.06 264 LEU A C 1
ATOM 2145 O O . LEU A 1 264 ? -12.233 2.757 5.153 1.00 85.06 264 LEU A O 1
ATOM 2149 N N . CYS A 1 265 ? -11.540 1.652 3.326 1.00 80.00 265 CYS A N 1
ATOM 2150 C CA . CYS A 1 265 ? -12.144 0.373 3.717 1.00 80.00 265 CYS A CA 1
ATOM 2151 C C . CYS A 1 265 ? -11.579 -0.124 5.056 1.00 80.00 265 CYS A C 1
ATOM 2153 O O . CYS A 1 265 ? -12.330 -0.463 5.972 1.00 80.00 265 CYS A O 1
ATOM 2155 N N . VAL A 1 266 ? -10.254 -0.100 5.194 1.00 83.38 266 VAL A N 1
ATOM 2156 C CA . VAL A 1 266 ? -9.541 -0.467 6.420 1.00 83.38 266 VAL A CA 1
ATOM 2157 C C . VAL A 1 266 ? -9.882 0.481 7.583 1.00 83.38 266 VAL A C 1
ATOM 2159 O O . VAL A 1 266 ? -10.150 0.024 8.695 1.00 83.38 266 VAL A O 1
ATOM 2162 N N . SER A 1 267 ? -9.963 1.789 7.334 1.00 88.38 267 SER A N 1
ATOM 2163 C CA . SER A 1 267 ? -10.401 2.781 8.322 1.00 88.38 267 SER A CA 1
ATOM 2164 C C . SER A 1 267 ? -11.832 2.518 8.798 1.00 88.38 267 SER A C 1
ATOM 2166 O O . SER A 1 267 ? -12.088 2.580 9.998 1.00 88.38 267 SER A O 1
ATOM 2168 N N . CYS A 1 268 ? -12.762 2.162 7.904 1.00 81.31 268 CYS A N 1
ATOM 2169 C CA . CYS A 1 268 ? -14.129 1.777 8.274 1.00 81.31 268 CYS A CA 1
ATOM 2170 C C . CYS A 1 268 ? -14.143 0.569 9.221 1.00 81.31 268 CYS A C 1
ATOM 2172 O O . CYS A 1 268 ? -14.867 0.585 10.215 1.00 81.31 268 CYS A O 1
ATOM 2174 N N . ILE A 1 269 ? -13.315 -0.448 8.960 1.00 80.44 269 ILE A N 1
ATOM 2175 C CA . ILE A 1 269 ? -13.167 -1.618 9.842 1.00 80.44 269 ILE A CA 1
ATOM 2176 C C . ILE A 1 269 ? -12.673 -1.197 11.227 1.00 80.44 269 ILE A C 1
ATOM 2178 O O . ILE A 1 269 ? -13.234 -1.621 12.237 1.00 80.44 269 ILE A O 1
ATOM 2182 N N . ILE A 1 270 ? -11.652 -0.339 11.287 1.00 85.31 270 ILE A N 1
ATOM 2183 C CA . ILE A 1 270 ? -11.102 0.172 12.549 1.00 85.31 270 ILE A CA 1
ATOM 2184 C C . ILE A 1 270 ? -12.160 0.952 13.328 1.00 85.31 270 ILE A C 1
ATOM 2186 O O . ILE A 1 270 ? -12.340 0.707 14.519 1.00 85.31 270 ILE A O 1
ATOM 2190 N N . LEU A 1 271 ? -12.893 1.850 12.667 1.00 84.19 271 LEU A N 1
ATOM 2191 C CA . LEU A 1 271 ? -13.970 2.624 13.285 1.00 84.19 271 LEU A CA 1
ATOM 2192 C C . LEU A 1 271 ? -15.113 1.725 13.778 1.00 84.19 271 LEU A C 1
ATOM 2194 O O . LEU A 1 271 ? -15.658 1.967 14.855 1.00 84.19 271 LEU A O 1
ATOM 2198 N N . LEU A 1 272 ? -15.457 0.671 13.031 1.00 77.12 272 LEU A N 1
ATOM 2199 C CA . LEU A 1 272 ? -16.443 -0.328 13.445 1.00 77.12 272 LEU A CA 1
ATOM 2200 C C . LEU A 1 272 ? -15.973 -1.098 14.686 1.00 77.12 272 LEU A C 1
ATOM 2202 O O . LEU A 1 272 ? -16.732 -1.243 15.642 1.00 77.12 272 LEU A O 1
ATOM 2206 N N . LYS A 1 273 ? -14.720 -1.570 14.696 1.00 76.12 273 LYS A N 1
ATOM 2207 C CA . LYS A 1 273 ? -14.132 -2.277 15.843 1.00 76.12 273 LYS A CA 1
ATOM 2208 C C . LYS A 1 273 ? -14.037 -1.375 17.065 1.00 76.12 273 LYS A C 1
ATOM 2210 O O . LYS A 1 273 ? -14.425 -1.792 18.148 1.00 76.12 273 LYS A O 1
ATOM 2215 N N . TYR A 1 274 ? -13.611 -0.128 16.892 1.00 79.19 274 TYR A N 1
ATOM 2216 C CA . TYR A 1 274 ? -13.608 0.860 17.964 1.00 79.19 274 TYR A CA 1
ATOM 2217 C C . TYR A 1 274 ? -15.014 1.071 18.533 1.00 79.19 274 TYR A C 1
ATOM 2219 O O . TYR A 1 274 ? -15.173 0.991 19.742 1.00 79.19 274 TYR A O 1
ATOM 2227 N N . LYS A 1 275 ? -16.049 1.213 17.692 1.00 76.00 275 LYS A N 1
ATOM 2228 C CA . LYS A 1 275 ? -17.453 1.313 18.139 1.00 76.00 275 LYS A CA 1
ATOM 2229 C C . LYS A 1 275 ? -17.909 0.106 18.974 1.00 76.00 275 LYS A C 1
ATOM 2231 O O . LYS A 1 275 ? -18.753 0.246 19.851 1.00 76.00 275 LYS A O 1
ATOM 2236 N N . GLN A 1 276 ? -17.386 -1.085 18.686 1.00 71.81 276 GLN A N 1
ATOM 2237 C CA . GLN A 1 276 ? -17.724 -2.319 19.406 1.00 71.81 276 GLN A CA 1
ATOM 2238 C C . GLN A 1 276 ? -16.948 -2.467 20.722 1.00 71.81 276 GLN A C 1
ATOM 2240 O O . GLN A 1 276 ? -17.516 -2.915 21.717 1.00 71.81 276 GLN A O 1
ATOM 2245 N N . VAL A 1 277 ? -15.662 -2.104 20.723 1.00 69.75 277 VAL A N 1
ATOM 2246 C CA . VAL A 1 277 ? -14.774 -2.175 21.896 1.00 69.75 277 VAL A CA 1
ATOM 2247 C C . VAL A 1 277 ? -15.083 -1.043 22.881 1.00 69.75 277 VAL A C 1
ATOM 2249 O O . VAL A 1 277 ? -15.113 -1.260 24.093 1.00 69.75 277 VAL A O 1
ATOM 2252 N N . MET A 1 278 ? -15.391 0.153 22.380 1.00 64.12 278 MET A N 1
ATOM 2253 C CA . MET A 1 278 ? -15.789 1.296 23.191 1.00 64.12 278 MET A CA 1
ATOM 2254 C C . MET A 1 278 ? -17.274 1.242 23.532 1.00 64.12 278 MET A C 1
ATOM 2256 O O . MET A 1 278 ? -18.124 1.854 22.892 1.00 64.12 278 MET A O 1
ATOM 2260 N N . ARG A 1 279 ? -17.571 0.585 24.654 1.00 56.06 279 ARG A N 1
ATOM 2261 C CA . ARG A 1 279 ? -18.726 0.950 25.490 1.00 56.06 279 ARG A CA 1
ATOM 2262 C C . ARG A 1 279 ? -18.478 2.211 26.338 1.00 56.06 279 ARG A C 1
ATOM 2264 O O . ARG A 1 279 ? -19.321 2.554 27.158 1.00 56.06 279 ARG A O 1
ATOM 2271 N N . PHE A 1 280 ? -17.342 2.891 26.187 1.00 49.12 280 PHE A N 1
ATOM 2272 C CA . PHE A 1 280 ? -16.873 3.904 27.131 1.00 49.12 280 PHE A CA 1
ATOM 2273 C C . PHE A 1 280 ? -16.128 5.047 26.420 1.00 49.12 280 PHE A C 1
ATOM 2275 O O . PHE A 1 280 ? -15.314 4.761 25.550 1.00 49.12 280 PHE A O 1
ATOM 2282 N N . HIS A 1 281 ? -16.341 6.278 26.911 1.00 45.56 281 HIS A N 1
ATOM 2283 C CA . HIS A 1 281 ? -15.572 7.536 26.744 1.00 45.56 281 HIS A CA 1
ATOM 2284 C C . HIS A 1 281 ? -16.223 8.657 25.897 1.00 45.56 281 HIS A C 1
ATOM 2286 O O . HIS A 1 281 ? -16.111 8.690 24.682 1.00 45.56 281 HIS A O 1
ATOM 2292 N N . GLY A 1 282 ? -16.856 9.606 26.611 1.00 52.91 282 GLY A N 1
ATOM 2293 C CA . GLY A 1 282 ? -16.872 11.064 26.366 1.00 52.91 282 GLY A CA 1
ATOM 2294 C C . GLY A 1 282 ? -17.503 11.652 25.089 1.00 52.91 282 GLY A C 1
ATOM 2295 O O . GLY A 1 282 ? -17.247 11.216 23.973 1.00 52.91 282 GLY A O 1
ATOM 2296 N N . ASP A 1 283 ? -18.227 12.766 25.249 1.00 52.72 283 ASP A N 1
ATOM 2297 C CA . ASP A 1 283 ? -18.904 13.509 24.166 1.00 52.72 283 ASP A CA 1
ATOM 2298 C C . ASP A 1 283 ? -17.966 14.020 23.045 1.00 52.72 283 ASP A C 1
ATOM 2300 O O . ASP A 1 283 ? -18.389 14.189 21.901 1.00 52.72 283 ASP A O 1
ATOM 2304 N N . ILE A 1 284 ? -16.674 14.239 23.328 1.00 52.12 284 ILE A N 1
ATOM 2305 C CA . ILE A 1 284 ? -15.704 14.769 22.347 1.00 52.12 284 ILE A CA 1
ATOM 2306 C C . ILE A 1 284 ? -15.292 13.697 21.323 1.00 52.12 284 ILE A C 1
ATOM 2308 O O . ILE A 1 284 ? -15.202 13.982 20.127 1.00 52.12 284 ILE A O 1
ATOM 2312 N N . GLU A 1 285 ? -15.099 12.446 21.755 1.00 62.69 285 GLU A N 1
ATOM 2313 C CA . GLU A 1 285 ? -14.732 11.353 20.843 1.00 62.69 285 GLU A CA 1
ATOM 2314 C C . GLU A 1 285 ? -15.897 10.983 19.910 1.00 62.69 285 GLU A C 1
ATOM 2316 O O . GLU A 1 285 ? -15.658 10.580 18.765 1.00 62.69 285 GLU A O 1
ATOM 2321 N N . GLN A 1 286 ? -17.140 11.210 20.364 1.00 65.81 286 GLN A N 1
ATOM 2322 C CA . GLN A 1 286 ? -18.359 11.053 19.568 1.00 65.81 286 GLN A CA 1
ATOM 2323 C C . GLN A 1 286 ? -18.461 12.078 18.436 1.00 65.81 286 GLN A C 1
ATOM 2325 O O . GLN A 1 286 ? -18.854 11.701 17.332 1.00 65.81 286 GLN A O 1
ATOM 2330 N N . PHE A 1 287 ? -18.088 13.343 18.669 1.00 68.12 287 PHE A N 1
ATOM 2331 C CA . PHE A 1 287 ? -18.148 14.381 17.635 1.00 68.12 287 PHE A CA 1
ATOM 2332 C C . PHE A 1 287 ? -17.218 14.068 16.459 1.00 68.12 287 PHE A C 1
ATOM 2334 O O . PHE A 1 287 ? -17.659 14.025 15.313 1.00 68.12 287 PHE A O 1
ATOM 2341 N N . GLU A 1 288 ? -15.940 13.794 16.728 1.00 70.62 288 GLU A N 1
ATOM 2342 C CA . GLU A 1 288 ? -14.980 13.471 15.667 1.00 70.62 288 GLU A CA 1
ATOM 2343 C C . GLU A 1 288 ? -15.336 12.177 14.933 1.00 70.62 288 GLU A C 1
ATOM 2345 O O . GLU A 1 288 ? -15.121 12.053 13.729 1.00 70.62 288 GLU A O 1
ATOM 2350 N N . TYR A 1 289 ? -15.873 11.195 15.661 1.00 73.38 289 TYR A N 1
ATOM 2351 C CA . TYR A 1 289 ? -16.377 9.968 15.063 1.00 73.38 289 TYR A CA 1
ATOM 2352 C C . TYR A 1 289 ? -17.545 10.267 14.116 1.00 73.38 289 TYR A C 1
ATOM 2354 O O . TYR A 1 289 ? -17.507 9.857 12.958 1.00 73.38 289 TYR A O 1
ATOM 2362 N N . ALA A 1 290 ? -18.544 11.031 14.568 1.00 74.56 290 ALA A N 1
ATOM 2363 C CA . ALA A 1 290 ? -19.690 11.426 13.754 1.00 74.56 290 ALA A CA 1
ATOM 2364 C C . ALA A 1 290 ? -19.268 12.228 12.513 1.00 74.56 290 ALA A C 1
ATOM 2366 O O . ALA A 1 290 ? -19.746 11.948 11.414 1.00 74.56 290 ALA A O 1
ATOM 2367 N N . LEU A 1 291 ? -18.318 13.153 12.665 1.00 77.81 291 LEU A N 1
ATOM 2368 C CA . LEU A 1 291 ? -17.767 13.941 11.565 1.00 77.81 291 LEU A CA 1
ATOM 2369 C C . LEU A 1 291 ? -17.041 13.062 10.536 1.00 77.81 291 LEU A C 1
ATOM 2371 O O . LEU A 1 291 ? -17.258 13.208 9.333 1.00 77.81 291 LEU A O 1
ATOM 2375 N N . ALA A 1 292 ? -16.232 12.100 10.989 1.00 79.06 292 ALA A N 1
AT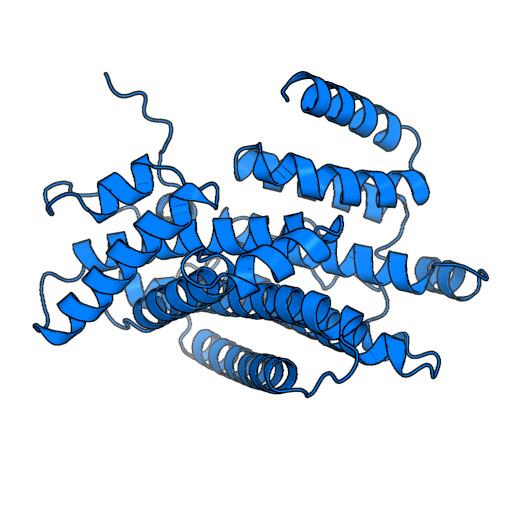OM 2376 C CA . ALA A 1 292 ? -15.593 11.135 10.098 1.00 79.06 292 ALA A CA 1
ATOM 2377 C C . ALA A 1 292 ? -16.631 10.279 9.349 1.00 79.06 292 ALA A C 1
ATOM 2379 O O . ALA A 1 292 ? -16.448 9.994 8.165 1.00 79.06 292 ALA A O 1
ATOM 2380 N N . LEU A 1 293 ? -17.745 9.906 9.995 1.00 77.69 293 LEU A N 1
ATOM 2381 C CA . LEU A 1 293 ? -18.842 9.189 9.335 1.00 77.69 293 LEU A CA 1
ATOM 2382 C C . LEU A 1 293 ? -19.575 10.035 8.299 1.00 77.69 293 LEU A C 1
ATOM 2384 O O . LEU A 1 293 ? -19.960 9.502 7.261 1.00 77.69 293 LEU A O 1
ATOM 2388 N N . GLU A 1 294 ? -19.802 11.318 8.564 1.00 79.06 294 GLU A N 1
ATOM 2389 C CA . GLU A 1 294 ? -20.396 12.236 7.590 1.00 79.06 294 GLU A CA 1
ATOM 2390 C C . GLU A 1 294 ? -19.490 12.365 6.359 1.00 79.06 294 GLU A C 1
ATOM 2392 O O . GLU A 1 294 ? -19.925 12.176 5.224 1.00 79.06 294 GLU A O 1
ATOM 2397 N N . ILE A 1 295 ? -18.194 12.565 6.585 1.00 80.19 295 ILE A N 1
ATOM 2398 C CA . ILE A 1 295 ? -17.196 12.666 5.520 1.00 80.19 295 ILE A CA 1
ATOM 2399 C C . ILE A 1 295 ? -17.086 11.371 4.703 1.00 80.19 295 ILE A C 1
ATOM 2401 O O . ILE A 1 295 ? -16.974 11.416 3.476 1.00 80.19 295 ILE A O 1
ATOM 2405 N N . LEU A 1 296 ? -17.140 10.208 5.356 1.00 78.06 296 LEU A N 1
ATOM 2406 C CA . LEU A 1 296 ? -17.153 8.920 4.666 1.00 78.06 296 LEU A CA 1
ATOM 2407 C C . LEU A 1 296 ? -18.352 8.796 3.718 1.00 78.06 296 LEU A C 1
ATOM 2409 O O . LEU A 1 296 ? -18.197 8.268 2.621 1.00 78.06 296 LEU A O 1
ATOM 2413 N N . GLN A 1 297 ? -19.525 9.317 4.090 1.00 76.75 297 GLN A N 1
ATOM 2414 C CA . GLN A 1 297 ? -20.708 9.301 3.218 1.00 76.75 297 GLN A CA 1
ATOM 2415 C C . GLN A 1 297 ? -20.507 10.125 1.951 1.00 76.75 297 GLN A C 1
ATOM 2417 O O . GLN A 1 297 ? -20.890 9.680 0.868 1.00 76.75 297 GLN A O 1
ATOM 2422 N N . ASP A 1 298 ? -19.867 11.288 2.079 1.00 75.38 298 ASP A N 1
ATOM 2423 C CA . ASP A 1 298 ? -19.479 12.107 0.931 1.00 75.38 298 ASP A CA 1
ATOM 2424 C C . ASP A 1 298 ? -18.479 11.354 0.030 1.00 75.38 298 ASP A C 1
ATOM 2426 O O . ASP A 1 298 ? -18.573 11.405 -1.198 1.00 75.38 298 ASP A O 1
ATOM 2430 N N . LEU A 1 299 ? -17.522 10.631 0.626 1.00 73.50 299 LEU A N 1
ATOM 2431 C CA . LEU A 1 299 ? -16.453 9.934 -0.097 1.00 73.50 299 LEU A CA 1
ATOM 2432 C C . LEU A 1 299 ? -16.930 8.724 -0.906 1.00 73.50 299 LEU A C 1
ATOM 2434 O O . LEU A 1 299 ? -16.419 8.514 -2.005 1.00 73.50 299 LEU A O 1
ATOM 2438 N N . VAL A 1 300 ? -17.907 7.949 -0.425 1.00 73.25 300 VAL A N 1
ATOM 2439 C CA . VAL A 1 300 ? -18.400 6.748 -1.142 1.00 73.25 300 VAL A CA 1
ATOM 2440 C C . VAL A 1 300 ? -19.099 7.081 -2.460 1.00 73.25 300 VAL A C 1
ATOM 2442 O O . VAL A 1 300 ? -19.150 6.264 -3.373 1.00 73.25 300 VAL A O 1
ATOM 2445 N N . GLN A 1 301 ? -19.552 8.323 -2.631 1.00 70.62 301 GLN A N 1
ATOM 2446 C CA . GLN A 1 301 ? -20.068 8.796 -3.919 1.00 70.62 301 GLN A CA 1
ATOM 2447 C C . GLN A 1 301 ? -18.969 8.966 -4.985 1.00 70.62 301 GLN A C 1
ATOM 2449 O O . GLN A 1 301 ? -19.271 9.238 -6.149 1.00 70.62 301 GLN A O 1
ATOM 2454 N N . ILE A 1 302 ? -17.695 8.897 -4.589 1.00 68.69 302 ILE A N 1
ATOM 2455 C CA . ILE A 1 302 ? -16.532 9.239 -5.418 1.00 68.69 302 ILE A CA 1
ATOM 2456 C C . ILE A 1 302 ? -15.524 8.086 -5.464 1.00 68.69 302 ILE A C 1
ATOM 2458 O O . ILE A 1 302 ? -14.902 7.871 -6.503 1.00 68.69 302 ILE A O 1
ATOM 2462 N N . LEU A 1 303 ? -15.366 7.350 -4.363 1.00 68.25 303 LEU A N 1
ATOM 2463 C CA . LEU A 1 303 ? -14.443 6.228 -4.226 1.00 68.25 303 LEU A CA 1
ATOM 2464 C C . LEU A 1 303 ? -15.215 4.916 -4.028 1.00 68.25 303 LEU A C 1
ATOM 2466 O O . LEU A 1 303 ? -16.213 4.902 -3.306 1.00 68.25 303 LEU A O 1
ATOM 2470 N N . PRO A 1 304 ? -14.756 3.805 -4.631 1.00 64.62 304 PRO A N 1
ATOM 2471 C CA . PRO A 1 304 ? -15.399 2.502 -4.513 1.00 64.62 304 PRO A CA 1
ATOM 2472 C C . PRO A 1 304 ? -15.155 1.901 -3.126 1.00 64.62 304 PRO A C 1
ATOM 2474 O O . PRO A 1 304 ? -14.221 1.135 -2.903 1.00 64.62 304 PRO A O 1
ATOM 2477 N N . ILE A 1 305 ? -16.012 2.262 -2.182 1.00 67.06 305 ILE A N 1
ATOM 2478 C CA . ILE A 1 305 ? -16.103 1.631 -0.867 1.00 67.06 305 ILE A CA 1
ATOM 2479 C C . ILE A 1 305 ? -17.407 0.854 -0.834 1.00 67.06 305 ILE A C 1
ATOM 2481 O O . ILE A 1 305 ? -18.437 1.324 -1.319 1.00 67.06 305 ILE A O 1
ATOM 2485 N N . GLU A 1 306 ? -17.381 -0.340 -0.255 1.00 66.50 306 GLU A N 1
ATOM 2486 C CA . GLU A 1 306 ? -18.585 -1.154 -0.167 1.00 66.50 306 GLU A CA 1
ATOM 2487 C C . GLU A 1 306 ? -19.644 -0.472 0.710 1.00 66.50 306 GLU A C 1
ATOM 2489 O O . GLU A 1 306 ? -19.421 -0.204 1.888 1.00 66.50 306 GLU A O 1
ATOM 2494 N N . GLN A 1 307 ? -20.832 -0.215 0.159 1.00 67.12 307 GLN A N 1
ATOM 2495 C CA . GLN A 1 307 ? -21.919 0.445 0.894 1.00 67.12 307 GLN A CA 1
ATOM 2496 C C . GLN A 1 307 ? -22.297 -0.321 2.176 1.00 67.12 307 GLN A C 1
ATOM 2498 O O . GLN A 1 307 ? -22.507 0.284 3.225 1.00 67.12 307 GLN A O 1
ATOM 2503 N N . LYS A 1 308 ? -22.247 -1.660 2.122 1.00 66.31 308 LYS A N 1
ATOM 2504 C CA . LYS A 1 308 ? -22.461 -2.560 3.267 1.00 66.31 308 LYS A CA 1
ATOM 2505 C C . LYS A 1 308 ? -21.547 -2.229 4.452 1.00 66.31 308 LYS A C 1
ATOM 2507 O O . LYS A 1 308 ? -21.974 -2.315 5.599 1.00 66.31 308 LYS A O 1
ATOM 2512 N N . LEU A 1 309 ? -20.303 -1.823 4.190 1.00 65.62 309 LEU A N 1
ATOM 2513 C CA . LEU A 1 309 ? -19.349 -1.422 5.222 1.00 65.62 309 LEU A CA 1
ATOM 2514 C C . LEU A 1 309 ? -19.783 -0.147 5.941 1.00 65.62 309 LEU A C 1
ATOM 2516 O O . LEU A 1 309 ? -19.750 -0.090 7.169 1.00 65.62 309 LEU A O 1
ATOM 2520 N N . LEU A 1 310 ? -20.229 0.859 5.190 1.00 69.31 310 LEU A N 1
ATOM 2521 C CA . LEU A 1 310 ? -20.764 2.083 5.780 1.00 69.31 310 LEU A CA 1
ATOM 2522 C C . LEU A 1 310 ? -22.011 1.810 6.612 1.00 69.31 310 LEU A C 1
ATOM 2524 O O . LEU A 1 310 ? -22.152 2.356 7.705 1.00 69.31 310 LEU A O 1
ATOM 2528 N N . ASP A 1 311 ? -22.913 0.983 6.092 1.00 72.56 311 ASP A N 1
ATOM 2529 C CA . ASP A 1 311 ? -24.175 0.678 6.755 1.00 72.56 311 ASP A CA 1
ATOM 2530 C C . ASP A 1 311 ? -23.921 -0.007 8.106 1.00 72.56 311 ASP A C 1
ATOM 2532 O O . ASP A 1 311 ? -24.539 0.357 9.107 1.00 72.56 311 ASP A O 1
ATOM 2536 N N . LEU A 1 312 ? -22.929 -0.905 8.175 1.00 67.62 312 LEU A N 1
ATOM 2537 C CA . LEU A 1 312 ? -22.482 -1.541 9.420 1.00 67.62 312 LEU A CA 1
ATOM 2538 C C . LEU A 1 312 ? -21.886 -0.543 10.417 1.00 67.62 312 LEU A C 1
ATOM 2540 O O . LEU A 1 312 ? -22.188 -0.606 11.608 1.00 67.62 312 LEU A O 1
ATOM 2544 N N . VAL A 1 313 ? -21.058 0.396 9.951 1.00 69.81 313 VAL A N 1
ATOM 2545 C CA . VAL A 1 313 ? -20.471 1.424 10.825 1.00 69.81 313 VAL A CA 1
ATOM 2546 C C . VAL A 1 313 ? -21.560 2.347 11.388 1.00 69.81 313 VAL A C 1
ATOM 2548 O O . VAL A 1 313 ? -21.493 2.743 12.554 1.00 69.81 313 VAL A O 1
ATOM 2551 N N . LYS A 1 314 ? -22.605 2.651 10.608 1.00 72.06 314 LYS A N 1
ATOM 2552 C CA . LYS A 1 314 ? -23.738 3.487 11.039 1.00 72.06 314 LYS A CA 1
ATOM 2553 C C . LYS A 1 314 ? -24.736 2.749 11.932 1.00 72.06 314 LYS A C 1
ATOM 2555 O O . LYS A 1 314 ? -25.313 3.379 12.817 1.00 72.06 314 LYS A O 1
ATOM 2560 N N . ALA A 1 315 ? -24.926 1.444 11.739 1.00 69.25 315 ALA A N 1
ATOM 2561 C CA . ALA A 1 315 ? -25.929 0.659 12.454 1.00 69.25 315 ALA A CA 1
ATOM 2562 C C . ALA A 1 315 ? -25.767 0.753 13.987 1.00 69.25 315 ALA A C 1
ATOM 2564 O O . ALA A 1 315 ? -24.637 0.735 14.486 1.00 69.25 315 ALA A O 1
ATOM 2565 N N . PRO A 1 316 ? -26.862 0.854 14.764 1.00 64.00 316 PRO A N 1
ATOM 2566 C CA . PRO A 1 316 ? -26.793 0.795 16.224 1.00 64.00 316 PRO A CA 1
ATOM 2567 C C . PRO A 1 316 ? -26.142 -0.521 16.683 1.00 64.00 316 PRO A C 1
ATOM 2569 O O . PRO A 1 316 ? -26.237 -1.536 15.994 1.00 64.00 316 PRO A O 1
ATOM 2572 N N . VAL A 1 317 ? -25.440 -0.490 17.822 1.00 60.12 317 VAL A N 1
ATOM 2573 C CA . VAL A 1 317 ? -24.570 -1.577 18.321 1.00 60.12 317 VAL A CA 1
ATOM 2574 C C . VAL A 1 317 ? -25.394 -2.807 18.733 1.00 60.12 317 VAL A C 1
ATOM 2576 O O . VAL A 1 317 ? -25.593 -3.052 19.914 1.00 60.12 317 VAL A O 1
ATOM 2579 N N . ASN A 1 318 ? -25.887 -3.582 17.765 1.00 46.50 318 ASN A N 1
ATOM 2580 C CA . ASN A 1 318 ? -26.704 -4.776 18.019 1.00 46.50 318 ASN A CA 1
ATOM 2581 C C . ASN A 1 318 ? -26.107 -6.072 17.447 1.00 46.50 318 ASN A C 1
ATOM 2583 O O . ASN A 1 318 ? -26.655 -7.143 17.684 1.00 46.50 318 ASN A O 1
ATOM 2587 N N . SER A 1 319 ? -24.977 -6.022 16.738 1.00 44.12 319 SER A N 1
ATOM 2588 C CA . SER A 1 319 ? -24.328 -7.217 16.186 1.00 44.12 319 SER A CA 1
ATOM 2589 C C . SER A 1 319 ? -23.048 -7.559 16.952 1.00 44.12 319 SER A C 1
ATOM 2591 O O . SER A 1 319 ? -22.037 -6.865 16.820 1.00 44.12 319 SER A O 1
ATOM 2593 N N . GLN A 1 320 ? -23.084 -8.640 17.735 1.00 47.75 320 GLN A N 1
ATOM 2594 C CA . GLN A 1 320 ? -21.877 -9.301 18.236 1.00 47.75 320 GLN A CA 1
ATOM 2595 C C . GLN A 1 320 ? -21.133 -9.919 17.049 1.00 47.75 320 GLN A C 1
ATOM 2597 O O . GLN A 1 320 ? -21.687 -10.743 16.323 1.00 47.75 320 GLN A O 1
ATOM 2602 N N . TRP A 1 321 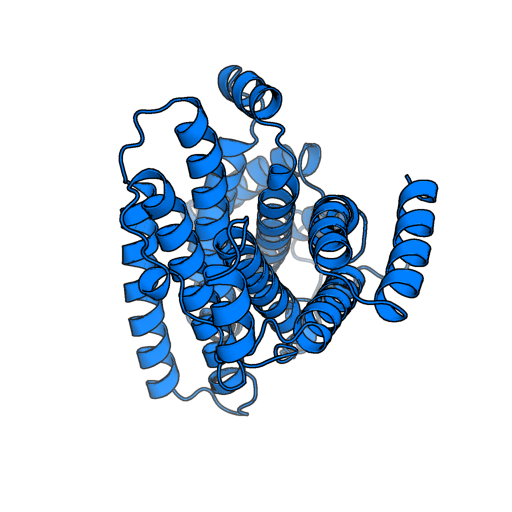? -19.891 -9.496 16.827 1.00 49.00 321 TRP A N 1
ATOM 2603 C CA . TRP A 1 321 ? -19.015 -10.108 15.829 1.00 49.00 321 TRP A CA 1
ATOM 2604 C C . TRP A 1 321 ? -18.318 -11.333 16.452 1.00 49.00 321 TRP A C 1
ATOM 2606 O O . TRP A 1 321 ? -18.085 -11.316 17.665 1.00 49.00 321 TRP A O 1
ATOM 2616 N N . PRO A 1 322 ? -17.977 -12.385 15.678 1.00 44.31 322 PRO A N 1
ATOM 2617 C CA . PRO A 1 322 ? -17.218 -13.516 16.194 1.00 44.31 322 PRO A CA 1
ATOM 2618 C C . PRO A 1 322 ? -15.924 -13.012 16.832 1.00 44.31 322 PRO A C 1
ATOM 2620 O O . PRO A 1 322 ? -15.234 -12.168 16.257 1.00 44.31 322 PRO A O 1
ATOM 2623 N N . SER A 1 323 ? -15.596 -13.540 18.006 1.00 43.78 323 SER A N 1
ATOM 2624 C CA . SER A 1 323 ? -14.385 -13.239 18.779 1.00 43.78 323 SER A CA 1
ATOM 2625 C C . SER A 1 323 ? -13.091 -13.739 18.122 1.00 43.78 323 SER A C 1
ATOM 2627 O O . SER A 1 323 ? -12.078 -13.876 18.799 1.00 43.78 323 SER A O 1
ATOM 2629 N N . ASP A 1 324 ? -13.115 -14.081 16.834 1.00 47.38 324 ASP A N 1
ATOM 2630 C CA . ASP A 1 324 ? -11.960 -14.664 16.168 1.00 47.38 324 ASP A CA 1
ATOM 2631 C C . ASP A 1 324 ? -10.951 -13.567 15.814 1.00 47.38 324 ASP A C 1
ATOM 2633 O O . ASP A 1 324 ? -11.074 -12.868 14.807 1.00 47.38 324 ASP A O 1
ATOM 2637 N N . ASP A 1 325 ? -9.909 -13.479 16.640 1.00 51.97 325 ASP A N 1
ATOM 2638 C CA . ASP A 1 325 ? -8.758 -12.572 16.531 1.00 51.97 325 ASP A CA 1
ATOM 2639 C C . ASP A 1 325 ? -7.838 -12.847 15.326 1.00 51.97 325 ASP A C 1
ATOM 2641 O O . ASP A 1 325 ? -6.818 -12.167 15.138 1.00 51.97 325 ASP A O 1
ATOM 2645 N N . ASN A 1 326 ? -8.182 -13.828 14.483 1.00 56.97 326 ASN A N 1
ATOM 2646 C CA . ASN A 1 326 ? -7.391 -14.191 13.314 1.00 56.97 326 ASN A CA 1
ATOM 2647 C C . ASN A 1 326 ? -7.211 -12.968 12.400 1.00 56.97 326 ASN A C 1
ATOM 2649 O O . ASN A 1 326 ? -8.169 -12.273 12.057 1.00 56.97 326 ASN A O 1
ATOM 2653 N N . PHE A 1 327 ? -5.961 -12.710 12.010 1.00 53.03 327 PHE A N 1
ATOM 2654 C CA . PHE A 1 327 ? -5.553 -11.610 11.143 1.00 53.03 327 PHE A CA 1
ATOM 2655 C C . PHE A 1 327 ? -6.461 -11.469 9.917 1.00 53.03 327 PHE A C 1
ATOM 2657 O O . PHE A 1 327 ? -6.944 -10.376 9.619 1.00 53.03 327 PHE A O 1
ATOM 2664 N N . VAL A 1 328 ? -6.733 -12.595 9.250 1.00 59.03 328 VAL A N 1
ATOM 2665 C CA . VAL A 1 328 ? -7.583 -12.635 8.057 1.00 59.03 328 VAL A CA 1
ATOM 2666 C C . VAL A 1 328 ? -9.010 -12.227 8.406 1.00 59.03 328 VAL A C 1
ATOM 2668 O O . VAL A 1 328 ? -9.573 -11.412 7.699 1.00 59.03 328 VAL A O 1
ATOM 2671 N N . ASN A 1 329 ? -9.570 -12.691 9.525 1.00 60.47 329 ASN A N 1
ATOM 2672 C CA . ASN A 1 329 ? -10.943 -12.370 9.941 1.00 60.47 329 ASN A CA 1
ATOM 2673 C C . ASN A 1 329 ? -11.120 -10.911 10.386 1.00 60.47 329 ASN A C 1
ATOM 2675 O O . ASN A 1 329 ? -12.231 -10.388 10.359 1.00 60.47 329 ASN A O 1
ATOM 2679 N N . PHE A 1 330 ? -10.042 -10.242 10.802 1.00 57.12 330 PHE A N 1
ATOM 2680 C CA . PHE A 1 330 ? -10.105 -8.832 11.178 1.00 57.12 330 PHE A CA 1
ATOM 2681 C C . PHE A 1 330 ? -10.262 -7.921 9.961 1.00 57.12 330 PHE A C 1
ATOM 2683 O O . PHE A 1 330 ? -11.038 -6.971 10.024 1.00 57.12 330 PHE A O 1
ATOM 2690 N N . TRP A 1 331 ? -9.557 -8.216 8.865 1.00 62.00 331 TRP A N 1
ATOM 2691 C CA . TRP A 1 331 ? -9.656 -7.447 7.620 1.00 62.00 331 TRP A CA 1
ATOM 2692 C C . TRP A 1 331 ? -10.734 -7.969 6.673 1.00 62.00 331 TRP A C 1
ATOM 2694 O O . TRP A 1 331 ? -11.421 -7.185 6.019 1.00 62.00 331 TRP A O 1
ATOM 2704 N N . ALA A 1 332 ? -10.920 -9.286 6.619 1.00 53.19 332 ALA A N 1
ATOM 2705 C CA . ALA A 1 332 ? -11.990 -9.919 5.877 1.00 53.19 332 ALA A CA 1
ATOM 2706 C C . ALA A 1 332 ? -13.293 -9.750 6.654 1.00 53.19 332 ALA A C 1
ATOM 2708 O O . ALA A 1 332 ? -13.723 -10.610 7.423 1.00 53.19 332 ALA A O 1
ATOM 2709 N N . LEU A 1 333 ? -13.999 -8.660 6.380 1.00 48.62 333 LEU A N 1
ATOM 2710 C CA . LEU A 1 333 ? -15.445 -8.758 6.450 1.00 48.62 333 LEU A CA 1
ATOM 2711 C C . LEU A 1 333 ? -15.842 -9.888 5.502 1.00 48.62 333 LEU A C 1
ATOM 2713 O O . LEU A 1 333 ? -15.514 -9.850 4.316 1.00 48.62 333 LEU A O 1
ATOM 2717 N N . LYS A 1 334 ? -16.558 -10.897 6.000 1.00 41.12 334 LYS A N 1
ATOM 2718 C CA . LYS A 1 334 ? -17.325 -11.803 5.141 1.00 41.12 334 LYS A CA 1
ATOM 2719 C C . LYS A 1 334 ? -18.413 -10.988 4.433 1.00 41.12 334 LYS A C 1
ATOM 2721 O O . LYS A 1 334 ? -19.588 -11.010 4.790 1.00 41.12 334 LYS A O 1
ATOM 2726 N N . LEU A 1 335 ? -18.019 -10.225 3.421 1.00 40.91 335 LEU A N 1
ATOM 2727 C CA . LEU A 1 335 ? -18.916 -9.416 2.602 1.00 40.91 335 LEU A CA 1
ATOM 2728 C C . LEU A 1 335 ? -19.785 -10.321 1.717 1.00 40.91 335 LEU A C 1
ATOM 2730 O O . LEU A 1 335 ? -20.885 -9.917 1.349 1.00 40.91 335 LEU A O 1
ATOM 2734 N N . ASN A 1 336 ? -19.370 -11.584 1.544 1.00 33.88 336 ASN A N 1
ATOM 2735 C CA . ASN A 1 336 ? -20.014 -12.630 0.748 1.00 33.88 336 ASN A CA 1
ATOM 2736 C C . ASN A 1 336 ? -21.039 -13.521 1.471 1.00 33.88 336 ASN A C 1
ATOM 2738 O O . ASN A 1 336 ? -21.494 -14.500 0.876 1.00 33.88 336 ASN A O 1
ATOM 2742 N N . GLU A 1 337 ? -21.465 -13.223 2.701 1.00 34.16 337 GLU A N 1
ATOM 2743 C CA . GLU A 1 337 ? -22.711 -13.839 3.173 1.00 34.16 337 GLU A CA 1
ATOM 2744 C C . GLU A 1 337 ? -23.869 -13.201 2.404 1.00 34.16 337 GLU A C 1
ATOM 2746 O O . GLU A 1 337 ? -24.274 -12.066 2.676 1.00 34.16 337 GLU A O 1
ATOM 2751 N N . LYS A 1 338 ? -24.328 -13.930 1.373 1.00 30.45 338 LYS A N 1
ATOM 2752 C CA . LYS A 1 338 ? -25.637 -13.746 0.752 1.00 30.45 338 LYS A CA 1
ATOM 2753 C C . LYS A 1 338 ? -26.633 -13.589 1.894 1.00 30.45 338 LYS A C 1
ATOM 2755 O O . LYS A 1 338 ? -26.823 -14.520 2.674 1.00 30.45 338 LYS A O 1
ATOM 2760 N N . SER A 1 339 ? -27.212 -12.402 2.014 1.00 25.08 339 SER A N 1
ATOM 2761 C CA . SER A 1 339 ? -28.407 -12.212 2.824 1.00 25.08 339 SER A CA 1
ATOM 2762 C C . SER A 1 339 ? -29.467 -13.234 2.380 1.00 25.08 339 SER A C 1
ATOM 2764 O O . SER A 1 339 ? -29.532 -13.505 1.175 1.00 25.08 339 SER A O 1
ATOM 2766 N N . PRO A 1 340 ? -30.223 -13.823 3.323 1.00 34.66 340 PRO A N 1
ATOM 2767 C CA . PRO A 1 340 ? -31.284 -14.782 3.024 1.00 34.66 340 PRO A CA 1
ATOM 2768 C C . PRO A 1 340 ? -32.329 -14.235 2.048 1.00 34.66 340 PRO A C 1
ATOM 2770 O O . PRO A 1 340 ? -32.543 -12.997 2.036 1.00 34.66 340 PRO A O 1
#

Organism: NCBI:txid226126

Secondary structure (DSSP, 8-state):
-HHHHHHHHHHHHHHHHS--HHHHHHHHHHHHHHHTTS-HHHHHHHHHHHHHHHHHTTTTSHHHHHHHHHSSSSHHHHHHHHHHHHHHHHHHHHHTT---SS-GGG--PPPGGGG--S-GGGHHHHHHHHHHHHHHHHHHHHIIIIISSSS--HHHHHHHHHHHHHHHHHHHHHHT-----HHHHHHHHHHHHHHHHHHHHHHHHHHHHHHHTTS--HHHHHHHHHHHHHHHHH-SSSHHHHHHHHHT--GGGHHHHHHHHHHHHHHHHHHHHHHHH-S---HHHHHHHHHHHHHHHHHHTTS---HHHHHHHHS-S--PPP----HHHHH---TT----

pLDDT: mean 76.53, std 14.84, range [25.08, 97.31]

InterPro domains:
  IPR051127 Fungal secondary metabolite regulators [PTHR47424] (4-314)

Radius of gyration: 20.35 Å; Cα contacts (8 Å, |Δi|>4): 319; chains: 1; bounding box: 55×43×51 Å

Nearest PDB structures (foldseek):
  8qag-assembly1_A  TM=4.390E-01  e=4.260E+00  synthetic construct